Protein AF-0000000084993115 (afdb_homodimer)

Foldseek 3Di:
DCPDPVDPLVVDDPLCSLLSVLVSLLVVLVVLLVVLCVVLVVDDDPVSNVVSNVVSVVSVVVNVVSVVVSCVSDVVVVVVVVVVVVVVCVVVVD/DCPDPVDPLVVDDPLCSLLSVLVSLLVVLVVLLVVLCVVLVVDDDPVSNVVSNVVSVVSVVVNVVSVVVSCVSDVVVVVVVVVVVVVVCVVVVD

Solvent-accessible surface area (backbone atoms only — not comparable to full-atom values): 9897 Å² total; per-residue (Å²): 58,46,73,66,62,88,59,68,64,84,74,45,55,78,92,48,36,48,55,52,49,32,51,53,49,34,52,40,29,53,37,46,28,53,50,26,50,54,47,28,72,68,39,79,48,69,68,58,24,50,50,31,47,51,50,26,51,51,32,52,50,49,33,50,53,36,46,57,54,36,39,74,71,31,59,66,58,41,51,50,52,52,52,52,52,50,52,49,30,55,74,68,71,96,56,51,75,69,62,89,61,68,63,84,74,46,56,77,93,48,37,48,56,52,48,33,50,52,49,36,51,43,28,54,35,45,29,54,51,26,48,54,48,28,72,67,39,80,47,69,67,57,24,49,51,32,46,51,50,27,51,52,31,53,52,50,33,50,54,36,47,57,54,37,39,73,73,32,60,68,57,41,51,48,53,50,50,52,53,49,52,50,31,55,76,68,70,94

InterPro domains:
  IPR003251 Rubrerythrin, diiron-binding domain [PF02915] (21-80)
  IPR009078 Ferritin-like superfamily [SSF47240] (14-82)
  IPR051429 Encapsulin nanocompartment [PTHR37165] (1-94)

Secondary structure (DSSP, 8-state):
-B-S-SS-GGGS-HHHHHHHHHHHHHHHHHHHHHHHHHHHHH--SHHHHHHHHHHHHHHHHHHHHHHHHHHHH-HHHHHHHHHHHHHHHHHHT-/-B-S-SS-GGGS-HHHHHHHHHHHHHHHHHHHHHHHHHHHHH--SHHHHHHHHHHHHHHHHHHHHHHHHHHHH-HHHHHHHHHHHHHHHHHHT-

Radius of gyration: 19.55 Å; Cα contacts (8 Å, |Δi|>4): 176; chains: 2; bounding box: 58×49×36 Å

Sequence (188 aa):
MMSHLPLDLTKVDREDIDKQILRAAIIAELDAISFYEQLAAMATDENVQALLLDVAREEKTHVGEFQALLLRLDEEQAEELENGAEEVEELLGEMMSHLPLDLTKVDREDIDKQILRAAIIAELDAISFYEQLAAMATDENVQALLLDVAREEKTHVGEFQALLLRLDEEQAEELENGAEEVEELLGE

Structure (mmCIF, N/CA/C/O backbone):
data_AF-0000000084993115-model_v1
#
loop_
_entity.id
_entity.type
_entity.pdbx_description
1 polymer 'Rubrerythrin diiron-binding domain-containing protein'
#
loop_
_atom_site.group_PDB
_atom_site.id
_atom_site.type_symbol
_atom_site.label_atom_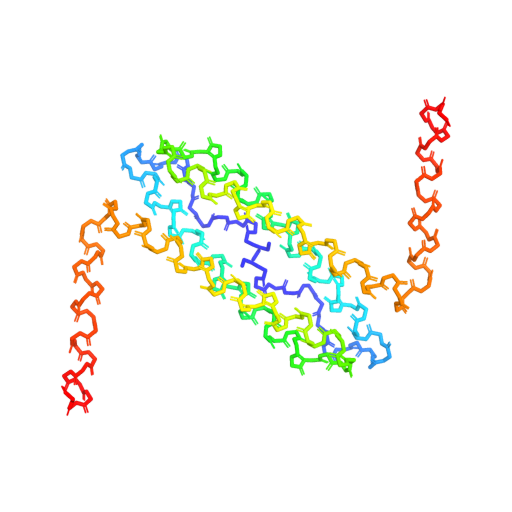id
_atom_site.label_alt_id
_atom_site.label_comp_id
_atom_site.label_asym_id
_atom_site.label_entity_id
_atom_site.label_seq_id
_atom_site.pdbx_PDB_ins_code
_atom_site.Cartn_x
_atom_site.Cartn_y
_atom_site.Cartn_z
_atom_site.occupancy
_atom_site.B_iso_or_equiv
_atom_site.auth_seq_id
_atom_site.auth_comp_id
_atom_site.auth_asym_id
_atom_site.auth_atom_id
_atom_site.pdbx_PDB_model_num
ATOM 1 N N . MET A 1 1 ? 1.281 2.268 -8.508 1 37.56 1 MET A N 1
ATOM 2 C CA . MET A 1 1 ? 0.171 2.6 -9.398 1 37.56 1 MET A CA 1
ATOM 3 C C . MET A 1 1 ? 0.044 4.109 -9.57 1 37.56 1 MET A C 1
ATOM 5 O O . MET A 1 1 ? -0.699 4.578 -10.438 1 37.56 1 MET A O 1
ATOM 9 N N . MET A 1 2 ? 0.293 4.762 -8.352 1 44.38 2 MET A N 1
ATOM 10 C CA . MET A 1 2 ? 0.439 6.211 -8.398 1 44.38 2 MET A CA 1
ATOM 11 C C . MET A 1 2 ? 1.765 6.605 -9.039 1 44.38 2 MET A C 1
ATOM 13 O O . MET A 1 2 ? 2.775 6.75 -8.352 1 44.38 2 MET A O 1
ATOM 17 N N . SER A 1 3 ? 1.943 5.918 -10.172 1 45.34 3 SER A N 1
ATOM 18 C CA . SER A 1 3 ? 3.211 6.449 -10.656 1 45.34 3 SER A CA 1
ATOM 19 C C . SER A 1 3 ? 3.297 7.957 -10.453 1 45.34 3 SER A C 1
ATOM 21 O O . SER A 1 3 ? 4.383 8.5 -10.227 1 45.34 3 SER A O 1
ATOM 23 N N . HIS A 1 4 ? 2.158 8.617 -10.914 1 53.19 4 HIS A N 1
ATOM 24 C CA . HIS A 1 4 ? 2.439 10.047 -10.992 1 53.19 4 HIS A CA 1
ATOM 25 C C . HIS A 1 4 ? 2.01 10.766 -9.719 1 53.19 4 HIS A C 1
ATOM 27 O O . HIS A 1 4 ? 0.845 10.688 -9.32 1 53.19 4 HIS A O 1
ATOM 33 N N . LEU A 1 5 ? 2.9 10.805 -8.859 1 55.56 5 LEU A N 1
ATOM 34 C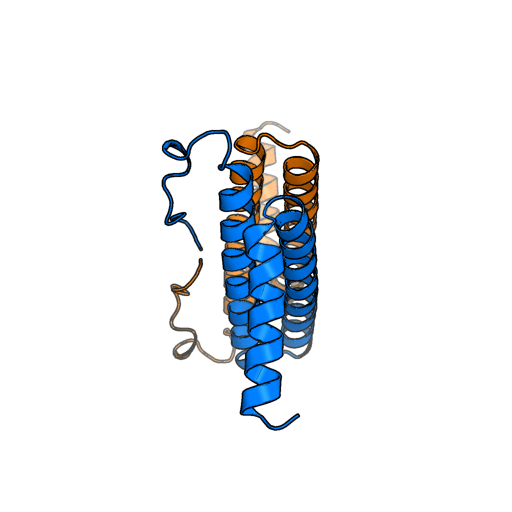 CA . LEU A 1 5 ? 2.662 11.812 -7.828 1 55.56 5 LEU A CA 1
ATOM 35 C C . LEU A 1 5 ? 2.027 13.062 -8.422 1 55.56 5 LEU A C 1
ATOM 37 O O . LEU A 1 5 ? 2.545 13.625 -9.391 1 55.56 5 LEU A O 1
ATOM 41 N N . PRO A 1 6 ? 0.775 13.297 -8.281 1 53.34 6 PRO A N 1
ATOM 42 C CA . PRO A 1 6 ? 0.261 14.531 -8.891 1 53.34 6 PRO A CA 1
ATOM 43 C C . PRO A 1 6 ? 1.182 15.727 -8.672 1 53.34 6 PRO A C 1
ATOM 45 O O . PRO A 1 6 ? 1.105 16.719 -9.406 1 53.34 6 PRO A O 1
ATOM 48 N N . LEU A 1 7 ? 1.951 15.688 -7.621 1 60.31 7 LEU A N 1
ATOM 49 C CA . LEU A 1 7 ? 2.617 16.922 -7.234 1 60.31 7 LEU A CA 1
ATOM 50 C C . LEU A 1 7 ? 4.117 16.844 -7.492 1 60.31 7 LEU A C 1
ATOM 52 O O . LEU A 1 7 ? 4.75 15.836 -7.16 1 60.31 7 LEU A O 1
ATOM 56 N N . ASP A 1 8 ? 4.453 17.656 -8.5 1 73.88 8 ASP A N 1
ATOM 57 C CA . ASP A 1 8 ? 5.895 17.844 -8.578 1 73.88 8 ASP A CA 1
ATOM 58 C C . ASP A 1 8 ? 6.457 18.328 -7.242 1 73.88 8 ASP A C 1
ATOM 60 O O . ASP A 1 8 ? 6.527 19.531 -6.988 1 73.88 8 ASP A O 1
ATOM 64 N N . LEU A 1 9 ? 6.699 17.469 -6.359 1 80.12 9 LEU A N 1
ATOM 65 C CA . LEU A 1 9 ? 7.168 17.75 -5.004 1 80.12 9 LEU A CA 1
ATOM 66 C C . LEU A 1 9 ? 8.469 18.531 -5.035 1 80.12 9 LEU A C 1
ATOM 68 O O . LEU A 1 9 ? 8.828 19.188 -4.051 1 80.12 9 LEU A O 1
ATOM 72 N N . THR A 1 10 ? 9.031 18.609 -6.281 1 73.25 10 THR A N 1
ATOM 73 C CA . THR A 1 10 ? 10.289 19.359 -6.371 1 73.25 10 THR A CA 1
ATOM 74 C C . THR A 1 10 ? 10.039 20.859 -6.367 1 73.25 10 THR A C 1
ATOM 76 O O . THR A 1 10 ? 10.953 21.641 -6.121 1 73.25 10 THR A O 1
ATOM 79 N N . LYS A 1 11 ? 8.891 21.172 -6.516 1 80.5 11 LYS A N 1
ATOM 80 C CA . LYS A 1 11 ? 8.57 22.594 -6.598 1 80.5 11 LYS A CA 1
ATOM 81 C C . LYS A 1 11 ? 7.98 23.094 -5.289 1 80.5 11 LYS A C 1
ATOM 83 O O . LYS A 1 11 ? 7.676 24.281 -5.156 1 80.5 11 LYS A O 1
ATOM 88 N N . VAL A 1 12 ? 7.848 22.188 -4.391 1 79.69 12 VAL A N 1
ATOM 89 C CA . VAL A 1 12 ? 7.242 22.531 -3.109 1 79.69 12 VAL A CA 1
ATOM 90 C C . VAL A 1 12 ? 8.312 23.094 -2.172 1 79.69 12 VAL A C 1
ATOM 92 O O . VAL A 1 12 ? 9.445 22.609 -2.154 1 79.69 12 VAL A O 1
ATOM 95 N N . ASP A 1 13 ? 7.848 24.25 -1.578 1 81.81 13 ASP A N 1
ATOM 96 C CA . ASP A 1 13 ? 8.766 24.828 -0.606 1 81.81 13 ASP A CA 1
ATOM 97 C C . ASP A 1 13 ? 9.164 23.812 0.458 1 81.81 13 ASP A C 1
ATOM 99 O O . ASP A 1 13 ? 8.344 22.984 0.879 1 81.81 13 ASP A O 1
ATOM 103 N N . ARG A 1 14 ? 10.367 23.906 0.912 1 79.19 14 ARG A N 1
ATOM 104 C CA . ARG A 1 14 ? 10.969 22.969 1.855 1 79.19 14 ARG A CA 1
ATOM 105 C C . ARG A 1 14 ? 10.164 22.906 3.15 1 79.19 14 ARG A C 1
ATOM 107 O O . ARG A 1 14 ? 10.023 21.844 3.752 1 79.19 14 ARG A O 1
ATOM 114 N N . GLU A 1 15 ? 9.516 24.078 3.441 1 83 15 GLU A N 1
ATOM 115 C CA . GLU A 1 15 ? 8.805 24.156 4.711 1 83 15 GLU A CA 1
ATOM 116 C C . GLU A 1 15 ? 7.492 23.391 4.66 1 83 15 GLU A C 1
ATOM 118 O O . GLU A 1 15 ? 6.957 22.984 5.695 1 83 15 GLU A O 1
ATOM 123 N N . ASP A 1 16 ? 7.109 23.016 3.447 1 92.62 16 ASP A N 1
ATOM 124 C CA . ASP A 1 16 ? 5.797 22.391 3.309 1 92.62 16 ASP A CA 1
ATOM 125 C C . ASP A 1 16 ? 5.914 20.984 2.744 1 92.62 16 ASP A C 1
ATOM 127 O O . ASP A 1 16 ? 4.918 20.266 2.648 1 92.62 16 ASP A O 1
ATOM 131 N N . ILE A 1 17 ? 7.098 20.625 2.473 1 94.62 17 ILE A N 1
ATOM 132 C CA . ILE A 1 17 ? 7.285 19.391 1.703 1 94.62 17 ILE A CA 1
ATOM 133 C C . ILE A 1 17 ? 6.824 18.188 2.523 1 94.62 17 ILE A C 1
ATOM 135 O O . ILE A 1 17 ? 6.199 17.281 1.991 1 94.62 17 ILE A O 1
ATOM 139 N N . ASP A 1 18 ? 7.09 18.188 3.766 1 96.75 18 ASP A N 1
ATOM 140 C CA . ASP A 1 18 ? 6.719 17.062 4.602 1 96.75 18 ASP A CA 1
ATOM 141 C C . ASP A 1 18 ? 5.199 16.922 4.691 1 96.75 18 ASP A C 1
ATOM 143 O O . ASP A 1 18 ? 4.676 15.797 4.691 1 96.75 18 ASP A O 1
ATOM 147 N N . LYS A 1 19 ? 4.539 17.984 4.758 1 96.88 19 LYS A N 1
ATOM 148 C CA . LYS A 1 19 ? 3.082 17.922 4.781 1 96.88 19 LYS A CA 1
ATOM 149 C C . LYS A 1 19 ? 2.533 17.328 3.49 1 96.88 19 LYS A C 1
ATOM 151 O O . LYS A 1 19 ? 1.623 16.5 3.521 1 96.88 19 LYS A O 1
ATOM 156 N N . GLN A 1 20 ? 3.121 17.766 2.422 1 96 20 GLN A N 1
ATOM 157 C CA . GLN A 1 20 ? 2.674 17.281 1.125 1 96 20 GLN A CA 1
ATOM 158 C C . GLN A 1 20 ? 2.982 15.789 0.97 1 96 20 GLN A C 1
ATOM 160 O O . GLN A 1 20 ? 2.176 15.031 0.424 1 96 20 GLN A O 1
ATOM 165 N N . ILE A 1 21 ? 4.082 15.414 1.452 1 96.62 21 ILE A N 1
ATOM 166 C CA . ILE A 1 21 ? 4.48 14.016 1.425 1 96.62 21 ILE A CA 1
ATOM 167 C C . ILE A 1 21 ? 3.475 13.18 2.213 1 96.62 21 ILE A C 1
ATOM 169 O O . ILE A 1 21 ? 3.014 12.133 1.737 1 96.62 21 ILE A O 1
ATOM 173 N N . LEU A 1 22 ? 3.127 13.625 3.361 1 97.81 22 LEU A N 1
ATOM 174 C CA . LEU A 1 22 ? 2.195 12.883 4.207 1 97.81 22 LEU A CA 1
ATOM 175 C C . LEU A 1 22 ? 0.818 12.805 3.557 1 97.81 22 LEU A C 1
ATOM 177 O O . LEU A 1 22 ? 0.143 11.773 3.645 1 97.81 22 LEU A O 1
ATOM 181 N N . ARG A 1 23 ? 0.433 13.828 2.906 1 96.88 23 ARG A N 1
ATOM 182 C CA . ARG A 1 23 ? -0.847 13.805 2.205 1 96.88 23 ARG A CA 1
ATOM 183 C C . ARG A 1 23 ? -0.809 12.828 1.034 1 96.88 23 ARG A C 1
ATOM 185 O O . ARG A 1 23 ? -1.76 12.078 0.815 1 96.88 23 ARG A O 1
ATOM 192 N N . ALA A 1 24 ? 0.251 12.867 0.287 1 95.88 24 ALA A N 1
ATOM 193 C CA . ALA A 1 24 ? 0.419 11.93 -0.82 1 95.88 24 ALA A CA 1
ATOM 194 C C . ALA A 1 24 ? 0.374 10.484 -0.327 1 95.88 24 ALA A C 1
ATOM 196 O O . ALA A 1 24 ? -0.22 9.617 -0.976 1 95.88 24 ALA A O 1
ATOM 197 N N . ALA A 1 25 ? 0.96 10.242 0.793 1 97.69 25 ALA A N 1
ATOM 198 C CA . ALA A 1 25 ? 0.97 8.906 1.372 1 97.69 25 ALA A CA 1
ATOM 199 C C . ALA A 1 25 ? -0.436 8.469 1.777 1 97.69 25 ALA A C 1
ATOM 201 O O . ALA A 1 25 ? -0.83 7.324 1.546 1 97.69 25 ALA A O 1
ATOM 202 N N . ILE A 1 26 ? -1.135 9.367 2.35 1 98.12 26 ILE A N 1
ATOM 203 C CA . ILE A 1 26 ? -2.506 9.062 2.748 1 98.12 26 ILE A CA 1
ATOM 204 C C . ILE A 1 26 ? -3.338 8.727 1.514 1 98.12 26 ILE A C 1
ATOM 206 O O . ILE A 1 26 ? -4.086 7.746 1.51 1 98.12 26 ILE A O 1
ATOM 210 N N . ILE A 1 27 ? -3.191 9.453 0.437 1 97.12 27 ILE A N 1
ATOM 211 C CA . ILE A 1 27 ? -3.9 9.203 -0.814 1 97.12 27 ILE A CA 1
ATOM 212 C C . ILE A 1 27 ? -3.549 7.816 -1.34 1 97.12 27 ILE A C 1
ATOM 214 O O . ILE A 1 27 ? -4.434 7.039 -1.708 1 97.12 27 ILE A O 1
ATOM 218 N N . ALA A 1 28 ? -2.314 7.516 -1.3 1 97 28 ALA A N 1
ATOM 219 C CA . ALA A 1 28 ? -1.837 6.227 -1.794 1 97 28 ALA A CA 1
ATOM 220 C C . ALA A 1 28 ? -2.424 5.078 -0.982 1 97 28 ALA A C 1
ATOM 222 O O . ALA A 1 28 ? -2.84 4.059 -1.544 1 97 28 ALA A O 1
ATOM 223 N N . GLU A 1 29 ? -2.475 5.195 0.291 1 98.25 29 GLU A N 1
ATOM 224 C CA . GLU A 1 29 ? -3.006 4.141 1.144 1 98.25 29 GLU A CA 1
ATOM 225 C C . GLU A 1 29 ? -4.508 3.961 0.932 1 98.25 29 GLU A C 1
ATOM 227 O O . GLU A 1 29 ? -5.008 2.834 0.918 1 98.25 29 GLU A O 1
ATOM 232 N N . LEU A 1 30 ? -5.188 5.066 0.839 1 97.94 30 LEU A N 1
ATOM 233 C CA . LEU A 1 30 ? -6.621 4.969 0.586 1 97.94 30 LEU A CA 1
ATOM 234 C C . LEU A 1 30 ? -6.891 4.277 -0.746 1 97.94 30 LEU A C 1
ATOM 236 O O . LEU A 1 30 ? -7.793 3.445 -0.846 1 97.94 30 LEU A O 1
ATOM 240 N N . ASP A 1 31 ? -6.109 4.629 -1.695 1 96.75 31 ASP A N 1
ATOM 241 C CA . ASP A 1 31 ? -6.215 3.951 -2.982 1 96.75 31 ASP A CA 1
ATOM 242 C C . ASP A 1 31 ? -5.949 2.455 -2.838 1 96.75 31 ASP A C 1
ATOM 244 O O . ASP A 1 31 ? -6.68 1.632 -3.395 1 96.75 31 ASP A O 1
ATOM 248 N N . ALA A 1 32 ? -4.926 2.107 -2.137 1 97.62 32 ALA A N 1
ATOM 249 C CA . ALA A 1 32 ? -4.566 0.708 -1.918 1 97.62 32 ALA A CA 1
ATOM 250 C C . ALA A 1 32 ? -5.691 -0.043 -1.211 1 97.62 32 ALA A C 1
ATOM 252 O O . ALA A 1 32 ? -5.992 -1.188 -1.555 1 97.62 32 ALA A O 1
ATOM 253 N N . ILE A 1 33 ? -6.312 0.528 -0.222 1 98.19 33 ILE A N 1
ATOM 254 C CA . ILE A 1 33 ? -7.434 -0.09 0.479 1 98.19 33 ILE A CA 1
ATOM 255 C C . ILE A 1 33 ? -8.531 -0.449 -0.519 1 98.19 33 ILE A C 1
ATOM 257 O O . ILE A 1 33 ? -8.992 -1.592 -0.557 1 98.19 33 ILE A O 1
ATOM 261 N N . SER A 1 34 ? -8.891 0.521 -1.314 1 97.38 34 SER A N 1
ATOM 262 C CA . SER A 1 34 ? -9.93 0.292 -2.318 1 97.38 34 SER A CA 1
ATOM 263 C C . SER A 1 34 ? -9.531 -0.818 -3.283 1 97.38 34 SER A C 1
ATOM 265 O O . SER A 1 34 ? -10.336 -1.688 -3.607 1 97.38 34 SER A O 1
ATOM 267 N N . PHE A 1 35 ? -8.305 -0.726 -3.707 1 95.94 35 PHE A N 1
ATOM 268 C CA . PHE A 1 35 ? -7.758 -1.71 -4.633 1 95.94 35 PHE A CA 1
ATOM 269 C C . PHE A 1 35 ? -7.863 -3.115 -4.055 1 95.94 35 PHE A C 1
ATOM 271 O O . PHE A 1 35 ? -8.422 -4.012 -4.688 1 95.94 35 PHE A O 1
ATOM 278 N N . TYR A 1 36 ? -7.473 -3.328 -2.865 1 98.12 36 TYR A N 1
ATOM 279 C CA . TYR A 1 36 ? -7.414 -4.656 -2.268 1 98.12 36 TYR A CA 1
ATOM 280 C C . TYR A 1 36 ? -8.812 -5.16 -1.925 1 98.12 36 TYR A C 1
ATOM 282 O O . TYR A 1 36 ? -9.102 -6.355 -2.057 1 98.12 36 TYR A O 1
ATOM 290 N N . GLU A 1 37 ? -9.672 -4.324 -1.494 1 98 37 GLU A N 1
ATOM 291 C CA . GLU A 1 37 ? -11.047 -4.742 -1.202 1 98 37 GLU A CA 1
ATOM 292 C C . GLU A 1 37 ? -11.781 -5.141 -2.477 1 98 37 GLU A C 1
ATOM 294 O O . GLU A 1 37 ? -12.562 -6.094 -2.475 1 98 37 GLU A O 1
ATOM 299 N N . GLN A 1 38 ? -11.531 -4.402 -3.562 1 96.56 38 GLN A N 1
ATOM 300 C CA . GLN A 1 38 ? -12.133 -4.754 -4.848 1 96.56 38 GLN A CA 1
ATOM 301 C C . GLN A 1 38 ? -11.586 -6.082 -5.363 1 96.56 38 GLN A C 1
ATOM 303 O O . GLN A 1 38 ? -12.344 -6.934 -5.828 1 96.56 38 GLN A O 1
ATOM 308 N N . LEU A 1 39 ? -10.305 -6.273 -5.242 1 96.69 39 LEU A N 1
ATOM 309 C CA . LEU A 1 39 ? -9.711 -7.543 -5.648 1 96.69 39 LEU A CA 1
ATOM 310 C C . LEU A 1 39 ? -10.266 -8.695 -4.816 1 96.69 39 LEU A C 1
ATOM 312 O O . LEU A 1 39 ? -10.547 -9.773 -5.344 1 96.69 39 LEU A O 1
ATOM 316 N N . ALA A 1 40 ? -10.391 -8.453 -3.512 1 97.19 40 ALA A N 1
ATOM 317 C CA . ALA A 1 40 ? -10.93 -9.477 -2.621 1 97.19 40 ALA A CA 1
ATOM 318 C C . ALA A 1 40 ? -12.336 -9.891 -3.041 1 97.19 40 ALA A C 1
ATOM 320 O O . ALA A 1 40 ? -12.695 -11.07 -2.98 1 97.19 40 ALA A O 1
ATOM 321 N N . ALA A 1 41 ? -13.109 -8.883 -3.486 1 95.62 41 ALA A N 1
ATOM 322 C CA . ALA A 1 41 ? -14.477 -9.141 -3.908 1 95.62 41 ALA A CA 1
ATOM 323 C C . ALA A 1 41 ? -14.516 -9.977 -5.188 1 95.62 41 ALA A C 1
ATOM 325 O O . ALA A 1 41 ? -15.508 -10.648 -5.469 1 95.62 41 ALA A O 1
ATOM 326 N N . MET A 1 42 ? -13.445 -9.992 -5.934 1 94.31 42 MET A N 1
ATOM 327 C CA . MET A 1 42 ? -13.375 -10.703 -7.207 1 94.31 42 MET A CA 1
ATOM 328 C C . MET A 1 42 ? -12.742 -12.078 -7.027 1 94.31 42 MET A C 1
ATOM 330 O O . MET A 1 42 ? -12.938 -12.961 -7.859 1 94.31 42 MET A O 1
ATOM 334 N N . ALA A 1 43 ? -11.969 -12.242 -6.008 1 95.31 43 ALA A N 1
ATOM 335 C CA . ALA A 1 43 ? -11.234 -13.477 -5.773 1 95.31 43 ALA A CA 1
ATOM 336 C C . ALA A 1 43 ? -12.188 -14.648 -5.551 1 95.31 43 ALA A C 1
ATOM 338 O O . ALA A 1 43 ? -13.266 -14.477 -4.98 1 95.31 43 ALA A O 1
ATOM 339 N N . THR A 1 44 ? -11.766 -15.812 -6.004 1 95.38 44 THR A N 1
ATOM 340 C CA . THR A 1 44 ? -12.586 -17.016 -5.852 1 95.38 44 THR A CA 1
ATOM 341 C C . THR A 1 44 ? -11.992 -17.938 -4.797 1 95.38 44 THR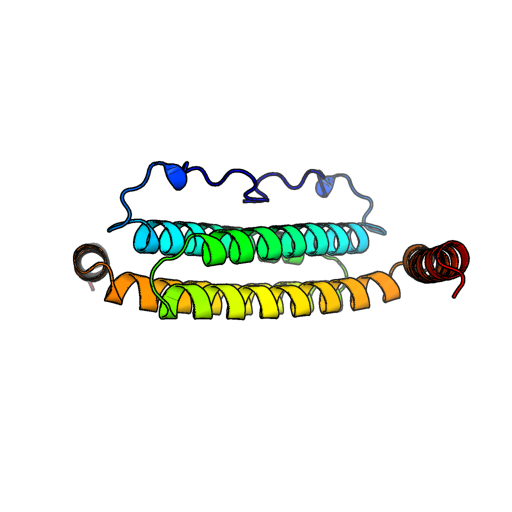 A C 1
ATOM 343 O O . THR A 1 44 ? -12.703 -18.766 -4.219 1 95.38 44 THR A O 1
ATOM 346 N N . ASP A 1 45 ? -10.781 -17.891 -4.508 1 96.56 45 ASP A N 1
ATOM 347 C CA . ASP A 1 45 ? -10.086 -18.672 -3.492 1 96.56 45 ASP A CA 1
ATOM 348 C C . ASP A 1 45 ? -10.156 -17.984 -2.129 1 96.56 45 ASP A C 1
ATOM 350 O O . ASP A 1 45 ? -9.812 -16.812 -2 1 96.56 45 ASP A O 1
ATOM 354 N N . GLU A 1 46 ? -10.469 -18.75 -1.146 1 97.56 46 GLU A N 1
ATOM 355 C CA . GLU A 1 46 ? -10.703 -18.172 0.173 1 97.56 46 GLU A CA 1
ATOM 356 C C . GLU A 1 46 ? -9.406 -17.656 0.793 1 97.56 46 GLU A C 1
ATOM 358 O O . GLU A 1 46 ? -9.414 -16.672 1.539 1 97.56 46 GLU A O 1
ATOM 363 N N . ASN A 1 47 ? -8.336 -18.297 0.56 1 97.94 47 ASN A N 1
ATOM 364 C CA . ASN A 1 47 ? -7.055 -17.844 1.086 1 97.94 47 ASN A CA 1
ATOM 365 C C . ASN A 1 47 ? -6.609 -16.531 0.438 1 97.94 47 ASN A C 1
ATOM 367 O O . ASN A 1 47 ? -6.059 -15.664 1.108 1 97.94 47 ASN A O 1
ATOM 371 N N . VAL A 1 48 ? -6.883 -16.422 -0.823 1 98.06 48 VAL A N 1
ATOM 372 C CA . VAL A 1 48 ? -6.562 -15.195 -1.541 1 98.06 48 VAL A CA 1
ATOM 373 C C . VAL A 1 48 ? -7.402 -14.047 -0.998 1 98.06 48 VAL A C 1
ATOM 375 O O . VAL A 1 48 ? -6.879 -12.969 -0.699 1 98.06 48 VAL A O 1
ATOM 378 N N . GLN A 1 49 ? -8.664 -14.312 -0.859 1 98.25 49 GLN A N 1
ATOM 379 C CA . GLN A 1 49 ? -9.57 -13.305 -0.308 1 98.25 49 GLN A CA 1
ATOM 380 C C . GLN A 1 49 ? -9.109 -12.859 1.078 1 98.25 49 GLN A C 1
ATOM 382 O O . GLN A 1 49 ? -9.039 -11.656 1.357 1 98.25 49 GLN A O 1
ATOM 387 N N . ALA A 1 50 ? -8.781 -13.797 1.896 1 98.62 50 ALA A N 1
ATOM 388 C CA . ALA A 1 50 ? -8.383 -13.508 3.271 1 98.62 50 ALA A CA 1
ATOM 389 C C . ALA A 1 50 ? -7.109 -12.672 3.311 1 98.62 50 ALA A C 1
ATOM 391 O O . ALA A 1 50 ? -7.008 -11.719 4.09 1 98.62 50 ALA A O 1
ATOM 392 N N . LEU A 1 51 ? -6.156 -13.016 2.518 1 98.81 51 LEU A N 1
ATOM 393 C CA . LEU A 1 51 ? -4.895 -12.281 2.486 1 98.81 51 LEU A CA 1
ATOM 394 C C . LEU A 1 51 ? -5.105 -1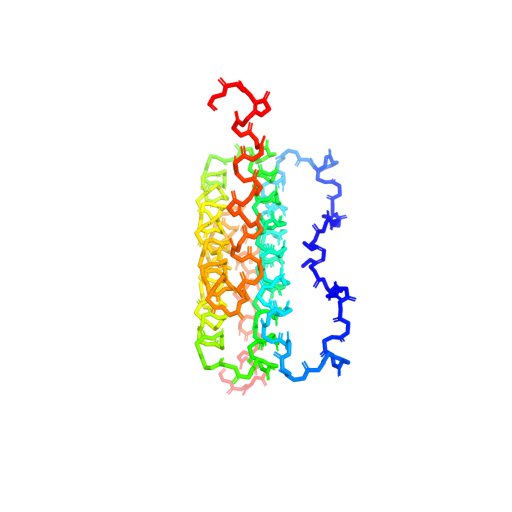0.852 2.018 1 98.81 51 LEU A C 1
ATOM 396 O O . LEU A 1 51 ? -4.574 -9.914 2.613 1 98.81 51 LEU A O 1
ATOM 400 N N . LEU A 1 52 ? -5.859 -10.695 0.986 1 98.75 52 LEU A N 1
ATOM 401 C CA . LEU A 1 52 ? -6.152 -9.367 0.467 1 98.75 52 LEU A CA 1
ATOM 402 C C . LEU A 1 52 ? -6.82 -8.5 1.531 1 98.75 52 LEU A C 1
ATOM 404 O O . LEU A 1 52 ? -6.465 -7.332 1.703 1 98.75 52 LEU A O 1
ATOM 408 N N . LEU A 1 53 ? -7.742 -9.078 2.232 1 98.81 53 LEU A N 1
ATOM 409 C CA . LEU A 1 53 ? -8.461 -8.328 3.254 1 98.81 53 LEU A CA 1
ATOM 410 C C . LEU A 1 53 ? -7.555 -8.016 4.438 1 98.81 53 LEU A C 1
ATOM 412 O O . LEU A 1 53 ? -7.684 -6.961 5.062 1 98.81 53 LEU A O 1
ATOM 416 N N . ASP A 1 54 ? -6.699 -8.914 4.758 1 98.88 54 ASP A N 1
ATOM 417 C CA . ASP A 1 54 ? -5.73 -8.656 5.816 1 98.88 54 ASP A CA 1
ATOM 418 C C . ASP A 1 54 ? -4.809 -7.496 5.449 1 98.88 54 ASP A C 1
ATOM 420 O O . ASP A 1 54 ? -4.551 -6.617 6.273 1 98.88 54 ASP A O 1
ATOM 424 N N . VAL A 1 55 ? -4.34 -7.453 4.258 1 98.81 55 VAL A N 1
ATOM 425 C CA . VAL A 1 55 ? -3.473 -6.375 3.799 1 98.81 55 VAL A CA 1
ATOM 426 C C . VAL A 1 55 ? -4.258 -5.066 3.758 1 98.81 55 VAL A C 1
ATOM 428 O O . VAL A 1 55 ? -3.752 -4.02 4.176 1 98.81 55 VAL A O 1
ATOM 431 N N . ALA A 1 56 ? -5.492 -5.086 3.291 1 98.75 56 ALA A N 1
ATOM 432 C CA . ALA A 1 56 ? -6.34 -3.896 3.309 1 98.75 56 ALA A CA 1
ATOM 433 C C . ALA A 1 56 ? -6.445 -3.318 4.719 1 98.75 56 ALA A C 1
ATOM 435 O O . ALA A 1 56 ? -6.414 -2.1 4.898 1 98.75 56 ALA A O 1
ATOM 436 N N . ARG A 1 57 ? -6.566 -4.188 5.684 1 98.81 57 ARG A N 1
ATOM 437 C CA . ARG A 1 57 ? -6.633 -3.758 7.074 1 98.81 57 ARG A CA 1
ATOM 438 C C . ARG A 1 57 ? -5.336 -3.084 7.504 1 98.81 57 ARG A C 1
ATOM 440 O O . ARG A 1 57 ? -5.359 -2.057 8.188 1 98.81 57 ARG A O 1
ATOM 447 N N . GLU A 1 58 ? -4.27 -3.617 7.129 1 98.88 58 GLU A N 1
ATOM 448 C CA . GLU A 1 58 ? -2.982 -3.012 7.457 1 98.88 58 GLU A CA 1
ATOM 449 C C . GLU A 1 58 ? -2.83 -1.645 6.797 1 98.88 58 GLU A C 1
ATOM 451 O O . GLU A 1 58 ? -2.26 -0.725 7.387 1 98.88 58 GLU A O 1
ATOM 456 N N . GLU A 1 59 ? -3.34 -1.537 5.578 1 98.81 59 GLU A N 1
ATOM 457 C CA . GLU A 1 59 ? -3.285 -0.233 4.926 1 98.81 59 GLU A CA 1
ATOM 458 C C . GLU A 1 59 ? -4.098 0.805 5.691 1 98.81 59 GLU A C 1
ATOM 460 O O . GLU A 1 59 ? -3.725 1.979 5.742 1 98.81 59 GLU A O 1
ATOM 465 N N . LYS A 1 60 ? -5.207 0.38 6.281 1 98.81 60 LYS A N 1
ATOM 466 C CA . LYS A 1 60 ? -5.996 1.288 7.109 1 98.81 60 LYS A CA 1
ATOM 467 C C . LYS A 1 60 ? -5.188 1.789 8.305 1 98.81 60 LYS A C 1
ATOM 469 O O . LYS A 1 60 ? -5.289 2.957 8.68 1 98.81 60 LYS A O 1
ATOM 474 N N . THR A 1 61 ? -4.418 0.938 8.859 1 98.94 61 THR A N 1
ATOM 475 C CA . THR A 1 61 ? -3.525 1.346 9.938 1 98.94 61 THR A CA 1
ATOM 476 C C . THR A 1 61 ? -2.51 2.371 9.438 1 98.94 61 THR A C 1
ATOM 478 O O . THR A 1 61 ? -2.227 3.355 10.125 1 98.94 61 THR A O 1
ATOM 481 N N . HIS A 1 62 ? -1.96 2.188 8.227 1 98.88 62 HIS A N 1
ATOM 482 C CA . HIS A 1 62 ? -0.997 3.113 7.645 1 98.88 62 HIS A CA 1
ATOM 483 C C . HIS A 1 62 ? -1.619 4.488 7.43 1 98.88 62 HIS A C 1
ATOM 485 O O . HIS A 1 62 ? -0.978 5.512 7.684 1 98.88 62 HIS A O 1
ATOM 491 N N . VAL A 1 63 ? -2.85 4.504 6.973 1 98.75 63 VAL A N 1
ATOM 492 C CA . VAL A 1 63 ? -3.549 5.781 6.852 1 98.75 63 VAL A CA 1
ATOM 493 C C . VAL A 1 63 ? -3.531 6.508 8.195 1 98.75 63 VAL A C 1
ATOM 495 O O . VAL A 1 63 ? -3.211 7.699 8.258 1 98.75 63 VAL A O 1
ATOM 498 N N . GLY A 1 64 ? -3.871 5.816 9.25 1 98.81 64 GLY A N 1
ATOM 499 C CA . GLY A 1 64 ? -3.885 6.406 10.578 1 98.81 64 GLY A CA 1
ATOM 500 C C . GLY A 1 64 ? -2.531 6.938 11.008 1 98.81 64 GLY A C 1
ATOM 501 O O . GLY A 1 64 ? -2.441 8.016 11.602 1 98.81 64 GLY A O 1
ATOM 502 N N . GLU A 1 65 ? -1.54 6.203 10.75 1 98.88 65 GLU A N 1
ATOM 503 C CA . GLU A 1 65 ? -0.191 6.609 11.125 1 98.88 65 GLU A CA 1
ATOM 504 C C . GLU A 1 65 ? 0.237 7.871 10.383 1 98.88 65 GLU A C 1
ATOM 506 O O . GLU A 1 65 ? 0.748 8.812 10.984 1 98.88 65 GLU A O 1
ATOM 511 N N . PHE A 1 66 ? 0.024 7.902 9.109 1 98.81 66 PHE A N 1
ATOM 512 C CA . PHE A 1 66 ? 0.382 9.07 8.312 1 98.81 66 PHE A CA 1
ATOM 513 C C . PHE A 1 66 ? -0.44 10.289 8.734 1 98.81 66 PHE A C 1
ATOM 515 O O . PHE A 1 66 ? 0.087 11.398 8.836 1 98.81 66 PHE A O 1
ATOM 522 N N . GLN A 1 67 ? -1.685 10.047 9.023 1 98.69 67 GLN A N 1
ATOM 523 C CA . GLN A 1 67 ? -2.547 11.148 9.445 1 98.69 67 GLN A CA 1
ATOM 524 C C . GLN A 1 67 ? -2.113 11.703 10.805 1 98.69 67 GLN A C 1
ATOM 526 O O . GLN A 1 67 ? -2.109 12.914 11.008 1 98.69 67 GLN A O 1
ATOM 531 N N . ALA A 1 68 ? -1.814 10.812 11.711 1 98.62 68 ALA A N 1
ATOM 532 C CA . ALA A 1 68 ? -1.368 11.25 13.031 1 98.62 68 ALA A CA 1
ATOM 533 C C . ALA A 1 68 ? -0.157 12.172 12.922 1 98.62 68 ALA A C 1
ATOM 535 O O . ALA A 1 68 ? -0.109 13.227 13.562 1 98.62 68 ALA A O 1
ATOM 536 N N . LEU A 1 69 ? 0.768 11.852 12.078 1 98.31 69 LEU A N 1
ATOM 537 C CA . LEU A 1 69 ? 1.969 12.664 11.906 1 98.31 69 LEU A CA 1
ATOM 538 C C . LEU A 1 69 ? 1.646 13.961 11.172 1 98.31 69 LEU A C 1
ATOM 540 O O . LEU A 1 69 ? 2.178 15.023 11.516 1 98.31 69 LEU A O 1
ATOM 544 N N . LEU A 1 70 ? 0.775 13.914 10.188 1 98.12 70 LEU A N 1
ATOM 545 C CA . LEU A 1 70 ? 0.349 15.102 9.453 1 98.12 70 LEU A CA 1
ATOM 546 C C . LEU A 1 70 ? -0.273 16.125 10.398 1 98.12 70 LEU A C 1
ATOM 548 O O . LEU A 1 70 ? 0.039 17.312 10.32 1 98.12 70 LEU A O 1
ATOM 552 N N . LEU A 1 71 ? -1.099 15.625 11.32 1 98.06 71 LEU A N 1
ATOM 553 C CA . LEU A 1 71 ? -1.827 16.531 12.203 1 98.06 71 LEU A CA 1
ATOM 554 C C . LEU A 1 71 ? -0.888 17.172 13.219 1 98.06 71 LEU A C 1
ATOM 556 O O . LEU A 1 71 ? -1.179 18.25 13.742 1 98.06 71 LEU A O 1
ATOM 560 N N . ARG A 1 72 ? 0.226 16.578 13.469 1 97.19 72 ARG A N 1
ATOM 561 C CA . ARG A 1 72 ? 1.248 17.188 14.32 1 97.19 72 ARG A CA 1
ATOM 562 C C . ARG A 1 72 ? 1.985 18.297 13.594 1 97.19 72 ARG A C 1
ATOM 564 O O . ARG A 1 72 ? 2.412 19.281 14.211 1 97.19 72 ARG A O 1
ATOM 571 N N . LEU A 1 73 ? 2.025 18.188 12.312 1 96.06 73 LEU A N 1
ATOM 572 C CA . LEU A 1 73 ? 2.816 19.125 11.516 1 96.06 73 LEU A CA 1
ATOM 573 C C . LEU A 1 73 ? 1.937 20.234 10.953 1 96.06 73 LEU A C 1
ATOM 575 O O . LEU A 1 73 ? 2.432 21.312 10.609 1 96.06 73 LEU A O 1
ATOM 579 N N . ASP A 1 74 ? 0.723 19.969 10.766 1 97 74 ASP A N 1
ATOM 580 C CA . ASP A 1 74 ? -0.214 20.891 10.133 1 97 74 ASP A CA 1
ATOM 581 C C . ASP A 1 74 ? -1.362 21.234 11.078 1 97 74 ASP A C 1
ATOM 583 O O . ASP A 1 74 ? -2.426 20.609 11.023 1 97 74 ASP A O 1
ATOM 587 N N . GLU A 1 75 ? -1.143 22.234 11.766 1 96.75 75 GLU A N 1
ATOM 588 C CA . GLU A 1 75 ? -2.117 22.672 12.766 1 96.75 75 GLU A CA 1
ATOM 589 C C . GLU A 1 75 ? -3.457 23 12.125 1 96.75 75 GLU A C 1
ATOM 591 O O . GLU A 1 75 ? -4.516 22.703 12.68 1 96.75 75 GLU A O 1
ATOM 596 N N . GLU A 1 76 ? -3.352 23.656 11.016 1 97.56 76 GLU A N 1
ATOM 597 C CA . GLU A 1 76 ? -4.598 23.984 10.328 1 97.56 76 GLU A CA 1
ATOM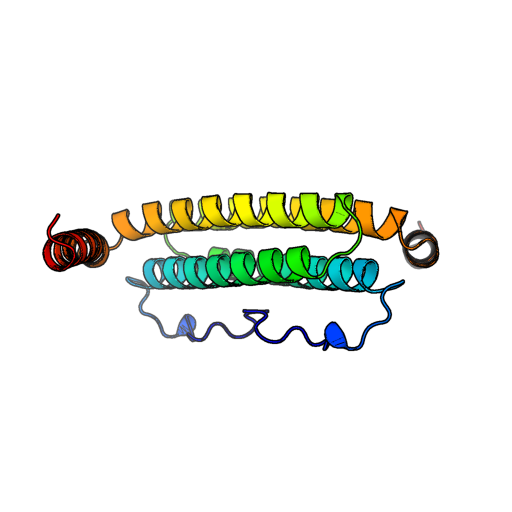 598 C C . GLU A 1 76 ? -5.383 22.734 9.969 1 97.56 76 GLU A C 1
ATOM 600 O O . GLU A 1 76 ? -6.602 22.688 10.133 1 97.56 76 GLU A O 1
ATOM 605 N N . GLN A 1 77 ? -4.695 21.719 9.453 1 97.81 77 GLN A N 1
ATOM 606 C CA . GLN A 1 77 ? -5.359 20.469 9.133 1 97.81 77 GLN A CA 1
ATOM 607 C C . GLN A 1 77 ? -5.988 19.844 10.375 1 97.81 77 GLN A C 1
ATOM 609 O O . GLN A 1 77 ? -7.09 19.297 10.312 1 97.81 77 GLN A O 1
ATOM 614 N N . ALA A 1 78 ? -5.336 19.875 11.484 1 97.88 78 ALA A N 1
ATOM 615 C CA . ALA A 1 78 ? -5.871 19.328 12.727 1 97.88 78 ALA A CA 1
ATOM 616 C C . ALA A 1 78 ? -7.172 20.031 13.117 1 97.88 78 ALA A C 1
ATOM 618 O O . ALA A 1 78 ? -8.164 19.359 13.43 1 97.88 78 ALA A O 1
ATOM 619 N N . GLU A 1 79 ? -7.16 21.281 13.039 1 98.19 79 GLU A N 1
ATOM 620 C CA . GLU A 1 79 ? -8.336 22.078 13.375 1 98.19 79 GLU A CA 1
ATOM 621 C C . GLU A 1 79 ? -9.5 21.766 12.445 1 98.19 79 GLU A C 1
ATOM 623 O O . GLU A 1 79 ? -10.633 21.578 12.891 1 98.19 79 GLU A O 1
ATOM 628 N N . GLU A 1 80 ? -9.188 21.719 11.164 1 98.25 80 GLU A N 1
ATOM 629 C CA . GLU A 1 80 ? -10.25 21.516 10.18 1 98.25 80 GLU A CA 1
ATOM 630 C C . GLU A 1 80 ? -10.828 20.109 10.266 1 98.25 80 GLU A C 1
ATOM 632 O O . GLU A 1 80 ? -12 19.891 9.961 1 98.25 80 GLU A O 1
ATOM 637 N N . LEU A 1 81 ? -9.992 19.188 10.648 1 97.44 81 LEU A N 1
ATOM 638 C CA . LEU A 1 81 ? -10.523 17.844 10.852 1 97.44 81 LEU A CA 1
ATOM 639 C C . LEU A 1 81 ? -11.555 17.828 11.969 1 97.44 81 LEU A C 1
ATOM 641 O O . LEU A 1 81 ? -12.594 17.1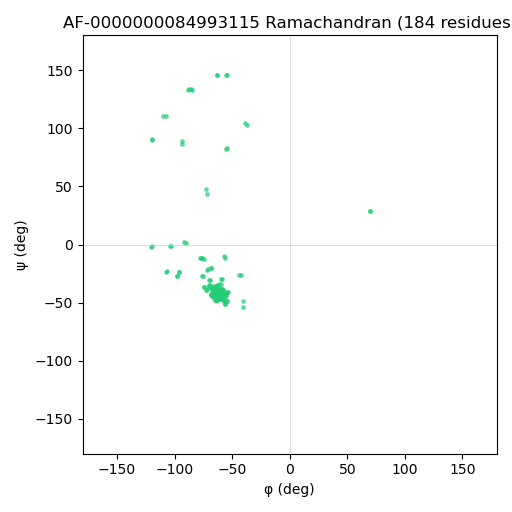72 11.852 1 97.44 81 LEU A O 1
ATOM 645 N N . GLU A 1 82 ? -11.289 18.516 13.031 1 97 82 GLU A N 1
ATOM 646 C CA . GLU A 1 82 ? -12.234 18.641 14.133 1 97 82 GLU A CA 1
ATOM 647 C C . GLU A 1 82 ? -13.508 19.359 13.688 1 97 82 GLU A C 1
ATOM 649 O O . GLU A 1 82 ? -14.617 18.891 13.977 1 97 82 GLU A O 1
ATOM 654 N N . ASN A 1 83 ? -13.289 20.469 13.008 1 97.81 83 ASN A N 1
ATOM 655 C CA . ASN A 1 83 ? -14.422 21.219 12.492 1 97.81 83 ASN A CA 1
ATOM 656 C C . ASN A 1 83 ? -15.305 20.359 11.594 1 97.81 83 ASN A C 1
ATOM 658 O O . ASN A 1 83 ? -16.531 20.438 11.656 1 97.81 83 ASN A O 1
ATOM 662 N N . GLY A 1 84 ? -14.617 19.609 10.75 1 97.56 84 GLY A N 1
ATOM 663 C CA . GLY A 1 84 ? -15.359 18.719 9.859 1 97.56 84 GLY A CA 1
ATOM 664 C C . GLY A 1 84 ? -16.234 17.719 10.602 1 97.56 84 GLY A C 1
ATOM 665 O O . GLY A 1 84 ? -17.375 17.469 10.211 1 97.56 84 GLY A O 1
ATOM 666 N N . ALA A 1 85 ? -15.711 17.125 11.68 1 96.44 85 ALA A N 1
ATOM 667 C CA . ALA A 1 85 ? -16.453 16.156 12.484 1 96.44 85 ALA A CA 1
ATOM 668 C C . ALA A 1 85 ? -17.672 16.812 13.141 1 96.44 85 ALA A C 1
ATOM 670 O O . ALA A 1 85 ? -18.75 16.234 13.156 1 96.44 85 ALA A O 1
ATOM 671 N N . GLU A 1 86 ? -17.422 17.984 13.633 1 97.06 86 GLU A N 1
ATOM 672 C CA . GLU A 1 86 ? -18.5 18.719 14.281 1 97.06 86 GLU A CA 1
ATOM 673 C C . GLU A 1 86 ? -19.625 19.031 13.297 1 97.06 86 GLU A C 1
ATOM 675 O O . GLU A 1 86 ? -20.812 18.906 13.641 1 97.06 86 GLU A O 1
ATOM 680 N N . GLU A 1 87 ? -19.281 19.484 12.172 1 98 87 GLU A N 1
ATOM 681 C CA . GLU A 1 87 ? -20.266 19.812 11.148 1 98 87 GLU A CA 1
ATOM 682 C C . GLU A 1 87 ? -21.125 18.609 10.797 1 98 87 GLU A C 1
ATOM 684 O O . GLU A 1 87 ? -22.328 18.75 10.586 1 98 87 GLU A O 1
ATOM 689 N N . VAL A 1 88 ? -20.516 17.469 10.75 1 97.25 88 VAL A N 1
ATOM 690 C CA . VAL A 1 88 ? -21.234 16.25 10.414 1 97.25 88 VAL A CA 1
ATOM 691 C C . VAL A 1 88 ? -22.203 15.898 11.539 1 97.25 88 VAL A C 1
ATOM 693 O O . VAL A 1 88 ? -23.344 15.5 11.289 1 97.25 88 VAL A O 1
ATOM 696 N N . GLU A 1 89 ? -21.703 16.031 12.719 1 96.44 89 GLU A N 1
ATOM 697 C CA . GLU A 1 89 ? -22.562 15.781 13.867 1 96.44 89 GLU A CA 1
ATOM 698 C C . GLU A 1 89 ? -23.781 16.703 13.867 1 96.44 89 GLU A C 1
ATOM 700 O O . GLU A 1 89 ? -24.906 16.25 14.117 1 96.44 89 GLU A O 1
ATOM 705 N N . GLU A 1 90 ? -23.516 17.875 13.641 1 96.12 90 GLU A N 1
ATOM 706 C CA . GLU A 1 90 ? -24.594 18.859 13.586 1 96.12 90 GLU A CA 1
ATOM 707 C C . GLU A 1 90 ? -25.594 18.516 12.477 1 96.12 90 GLU A C 1
ATOM 709 O O . GLU A 1 90 ? -26.812 18.609 12.68 1 96.12 90 GLU A O 1
ATOM 714 N N . LEU A 1 91 ? -25.125 18.188 11.336 1 95.88 91 LEU A N 1
ATOM 715 C CA . LEU A 1 91 ? -25.953 17.859 10.18 1 95.88 91 LEU A CA 1
ATOM 716 C C . LEU A 1 91 ? -26.812 16.641 10.469 1 95.88 91 LEU A C 1
ATOM 718 O O . LEU A 1 91 ? -27.969 16.578 10.031 1 95.88 91 LEU A O 1
ATOM 722 N N . LEU A 1 92 ? -26.219 15.773 11.258 1 95.31 92 LEU A N 1
ATOM 723 C CA . LEU A 1 92 ? -26.922 14.516 11.523 1 95.31 92 LEU A CA 1
ATOM 724 C C . LEU A 1 92 ? -27.781 14.625 12.773 1 95.31 92 LEU A C 1
ATOM 726 O O . LEU A 1 92 ? -28.578 13.734 13.062 1 95.31 92 LEU A O 1
ATOM 730 N N . GLY A 1 93 ? -27.766 15.758 13.312 1 90.88 93 GLY A N 1
ATOM 731 C CA . GLY A 1 93 ? -28.578 15.961 14.508 1 90.88 93 GLY A CA 1
ATOM 732 C C . GLY A 1 93 ? -28.062 15.211 15.719 1 90.88 93 GLY A C 1
ATOM 733 O O . GLY A 1 93 ? -28.828 14.766 16.562 1 90.88 93 GLY A O 1
ATOM 734 N N . GLU A 1 94 ? -26.875 15.031 15.719 1 76.12 94 GLU A N 1
ATOM 735 C CA . GLU A 1 94 ? -26.25 14.352 16.844 1 76.12 94 GLU A CA 1
ATOM 736 C C . GLU A 1 94 ? -25.469 15.328 17.719 1 76.12 94 GLU A C 1
ATOM 738 O O . GLU A 1 94 ? -25 16.359 17.219 1 76.12 94 GLU A O 1
ATOM 743 N N . MET B 1 1 ? -3.111 4.73 -6.441 1 36.38 1 MET B N 1
ATOM 744 C CA . MET B 1 1 ? -2.324 5.246 -7.559 1 36.38 1 MET B CA 1
ATOM 745 C C . MET B 1 1 ? -2.582 4.434 -8.82 1 36.38 1 MET B C 1
ATOM 747 O O . MET B 1 1 ? -2.223 4.859 -9.922 1 36.38 1 MET B O 1
ATOM 751 N N . MET B 1 2 ? -2.729 3.053 -8.5 1 45.06 2 MET B N 1
ATOM 752 C CA . MET B 1 2 ? -3.113 2.082 -9.516 1 45.06 2 MET B CA 1
ATOM 753 C C . MET B 1 2 ? -4.578 2.254 -9.906 1 45.06 2 MET B C 1
ATOM 755 O O . MET B 1 2 ? -5.453 1.572 -9.375 1 45.06 2 MET B O 1
ATOM 759 N N . SER B 1 3 ? -4.914 3.521 -10.062 1 45.56 3 SER B N 1
ATOM 760 C CA . SER B 1 3 ? -6.309 3.416 -10.477 1 45.56 3 SER B CA 1
ATOM 761 C C . SER B 1 3 ? -6.508 2.258 -11.453 1 45.56 3 SER B C 1
ATOM 763 O O . SER B 1 3 ? -7.559 1.611 -11.445 1 45.56 3 SER B O 1
ATOM 765 N N . HIS B 1 4 ? -5.645 2.312 -12.578 1 52.19 4 HIS B N 1
ATOM 766 C CA . HIS B 1 4 ? -6.121 1.432 -13.641 1 52.19 4 HIS B CA 1
ATOM 767 C C . HIS B 1 4 ? -5.469 0.056 -13.547 1 52.19 4 HIS B C 1
ATOM 769 O O . HIS B 1 4 ? -4.242 -0.058 -13.609 1 52.19 4 HIS B O 1
ATOM 775 N N . LEU B 1 5 ? -6.059 -0.734 -12.797 1 54.88 5 LEU B N 1
ATOM 776 C CA . LEU B 1 5 ? -5.688 -2.125 -13.031 1 54.88 5 LEU B CA 1
ATOM 777 C C . LEU B 1 5 ? -5.527 -2.396 -14.523 1 54.88 5 LEU B C 1
ATOM 779 O O . LEU B 1 5 ? -6.434 -2.115 -15.312 1 54.88 5 LEU B O 1
ATOM 783 N N . PRO B 1 6 ? -4.383 -2.512 -15.062 1 52.56 6 PRO B N 1
ATOM 784 C CA . PRO B 1 6 ? -4.328 -2.768 -16.5 1 52.56 6 PRO B CA 1
ATOM 785 C C . PRO B 1 6 ? -5.332 -3.828 -16.953 1 52.56 6 PRO B C 1
ATOM 787 O O . PRO B 1 6 ? -5.664 -3.904 -18.141 1 52.56 6 PRO B O 1
ATOM 790 N N . LEU B 1 7 ? -5.707 -4.711 -16.062 1 59.88 7 LEU B N 1
ATOM 791 C CA . LEU B 1 7 ? -6.414 -5.891 -16.547 1 59.88 7 LEU B CA 1
ATOM 792 C C . LEU B 1 7 ? -7.895 -5.828 -16.172 1 59.88 7 LEU B C 1
ATOM 794 O O . LEU B 1 7 ? -8.242 -5.512 -15.031 1 59.88 7 LEU B O 1
ATOM 798 N N . ASP B 1 8 ? -8.625 -5.645 -17.297 1 73.19 8 ASP B N 1
ATOM 799 C CA . ASP B 1 8 ? -10.039 -5.898 -17.062 1 73.19 8 ASP B CA 1
ATOM 800 C C . ASP B 1 8 ? -10.258 -7.297 -16.484 1 73.19 8 ASP B C 1
ATOM 802 O O . ASP B 1 8 ? -10.422 -8.266 -17.234 1 73.19 8 ASP B O 1
ATOM 806 N N . LEU B 1 9 ? -10.094 -7.473 -15.25 1 79.69 9 LEU B N 1
ATOM 807 C CA . LEU B 1 9 ? -10.188 -8.742 -14.539 1 79.69 9 LEU B CA 1
ATOM 808 C C . LEU B 1 9 ? -11.539 -9.398 -14.773 1 79.69 9 LEU B C 1
ATOM 810 O O . LEU B 1 9 ? -11.688 -10.609 -14.602 1 79.69 9 LEU B O 1
ATOM 814 N N . THR B 1 10 ? -12.453 -8.562 -15.383 1 72.81 10 THR B N 1
ATOM 815 C CA . THR B 1 10 ? -13.773 -9.133 -15.633 1 72.81 10 THR B CA 1
ATOM 816 C C . THR B 1 10 ? -13.75 -10.055 -16.844 1 72.81 10 THR B C 1
ATOM 818 O O . THR B 1 10 ? -14.656 -10.867 -17.031 1 72.81 10 THR B O 1
ATOM 821 N N . LYS B 1 11 ? -12.75 -9.992 -17.5 1 80.31 11 LYS B N 1
ATOM 822 C CA . LYS B 1 11 ? -12.68 -10.789 -18.719 1 80.31 11 LYS B CA 1
ATOM 823 C C . LYS B 1 11 ? -11.812 -12.023 -18.531 1 80.31 11 LYS B C 1
ATOM 825 O O . LYS B 1 11 ? -11.656 -12.836 -19.438 1 80.31 11 LYS B O 1
ATOM 830 N N . VAL B 1 12 ? -11.281 -12.133 -17.344 1 79.38 12 VAL B N 1
ATOM 831 C CA . VAL B 1 12 ? -10.391 -13.242 -17.047 1 79.38 12 VAL B CA 1
ATOM 832 C C . VAL B 1 12 ? -11.203 -14.461 -16.609 1 79.38 12 VAL B C 1
ATOM 834 O O . VAL B 1 12 ? -12.203 -14.328 -15.898 1 79.38 12 VAL B O 1
ATOM 837 N N . ASP B 1 13 ? -10.758 -15.586 -17.266 1 81.5 13 ASP B N 1
ATOM 838 C CA . ASP B 1 13 ? -11.43 -16.828 -16.875 1 81.5 13 ASP B CA 1
ATOM 839 C C . ASP B 1 13 ? -11.344 -17.047 -15.367 1 81.5 13 ASP B C 1
ATOM 841 O O . ASP B 1 13 ? -10.328 -16.734 -14.742 1 81.5 13 ASP B O 1
ATOM 845 N N . ARG B 1 14 ? -12.359 -17.625 -14.82 1 78.56 14 ARG B N 1
ATOM 846 C CA . ARG B 1 14 ? -12.516 -17.828 -13.383 1 78.56 14 ARG B CA 1
ATOM 847 C C . ARG B 1 14 ? -11.375 -18.672 -12.82 1 78.56 14 ARG B C 1
ATOM 849 O O . ARG B 1 14 ? -10.914 -18.422 -11.703 1 78.56 14 ARG B O 1
ATOM 856 N N . GLU B 1 15 ? -10.859 -19.547 -13.719 1 82.81 15 GLU B N 1
ATOM 857 C CA . GLU B 1 15 ? -9.82 -20.469 -13.258 1 82.81 15 GLU B CA 1
ATOM 858 C C . GLU B 1 15 ? -8.484 -19.75 -13.078 1 82.81 15 GL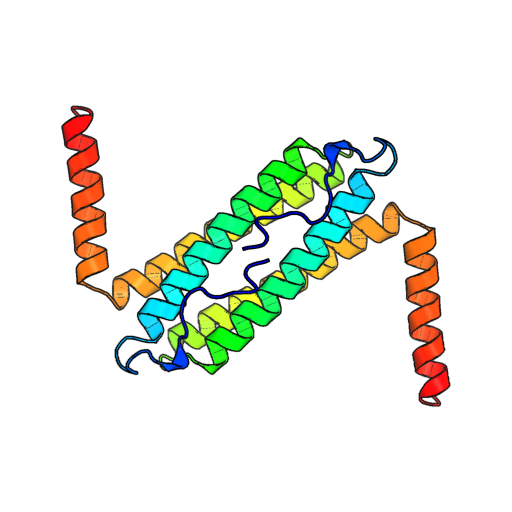U B C 1
ATOM 860 O O . GLU B 1 15 ? -7.621 -20.203 -12.328 1 82.81 15 GLU B O 1
ATOM 865 N N . ASP B 1 16 ? -8.422 -18.531 -13.609 1 92.5 16 ASP B N 1
ATOM 866 C CA . ASP B 1 16 ? -7.129 -17.844 -13.609 1 92.5 16 ASP B CA 1
ATOM 867 C C . ASP B 1 16 ? -7.207 -16.531 -12.836 1 92.5 16 ASP B C 1
ATOM 869 O O . ASP B 1 16 ? -6.188 -15.867 -12.641 1 92.5 16 ASP B O 1
ATOM 873 N N . ILE B 1 17 ? -8.367 -16.266 -12.383 1 94.62 17 ILE B N 1
ATOM 874 C CA . ILE B 1 17 ? -8.594 -14.922 -11.852 1 94.62 17 ILE B CA 1
ATOM 875 C C . ILE B 1 17 ? -7.754 -14.719 -10.594 1 94.62 17 ILE B C 1
ATOM 877 O O . ILE B 1 17 ? -7.191 -13.641 -10.383 1 94.62 17 ILE B O 1
ATOM 881 N N . ASP B 1 18 ? -7.648 -15.711 -9.797 1 96.69 18 ASP B N 1
ATOM 882 C CA . ASP B 1 18 ? -6.902 -15.57 -8.547 1 96.69 18 ASP B CA 1
ATOM 883 C C . ASP B 1 18 ? -5.418 -15.344 -8.82 1 96.69 18 ASP B C 1
ATOM 885 O O . ASP B 1 18 ? -4.766 -14.555 -8.133 1 96.69 18 ASP B O 1
ATOM 889 N N . LYS B 1 19 ? -4.918 -15.961 -9.781 1 96.88 19 LYS B N 1
ATOM 890 C CA . LYS B 1 19 ? -3.52 -15.75 -10.148 1 96.88 19 LYS B CA 1
ATOM 891 C C . LYS B 1 19 ? -3.285 -14.312 -10.609 1 96.88 19 LYS B C 1
ATOM 893 O O . LYS B 1 19 ? -2.297 -13.688 -10.219 1 96.88 19 LYS B O 1
ATOM 898 N N . GLN B 1 20 ? -4.219 -13.859 -11.391 1 95.88 20 GLN B N 1
ATOM 899 C CA . GLN B 1 20 ? -4.098 -12.5 -11.898 1 95.88 20 GLN B CA 1
ATOM 900 C C . GLN B 1 20 ? -4.227 -11.477 -10.773 1 95.88 20 GLN B C 1
ATOM 902 O O . GLN B 1 20 ? -3.512 -10.477 -10.75 1 95.88 20 GLN B O 1
ATOM 907 N N . ILE B 1 21 ? -5.074 -11.758 -9.891 1 96.56 21 ILE B N 1
ATOM 908 C CA . ILE B 1 21 ? -5.266 -10.898 -8.727 1 96.56 21 ILE B CA 1
ATOM 909 C C . ILE B 1 21 ? -3.969 -10.828 -7.922 1 96.56 21 ILE B C 1
ATOM 911 O O . ILE B 1 21 ? -3.527 -9.742 -7.543 1 96.56 21 ILE B O 1
ATOM 915 N N . LEU B 1 22 ? -3.369 -11.945 -7.699 1 97.81 22 LEU B N 1
ATOM 916 C CA . LEU B 1 22 ? -2.141 -11.984 -6.914 1 97.81 22 LEU B CA 1
ATOM 917 C C . LEU B 1 22 ? -1.012 -11.258 -7.633 1 97.81 22 LEU B C 1
ATOM 919 O O . LEU B 1 22 ? -0.203 -10.578 -6.996 1 97.81 22 LEU B O 1
ATOM 923 N N . ARG B 1 23 ? -0.981 -11.359 -8.898 1 96.88 23 ARG B N 1
ATOM 924 C CA . ARG B 1 23 ? 0.033 -10.633 -9.656 1 96.88 23 ARG B CA 1
ATOM 925 C C . ARG B 1 23 ? -0.204 -9.125 -9.586 1 96.88 23 ARG B C 1
ATOM 927 O O . ARG B 1 23 ? 0.739 -8.352 -9.406 1 96.88 23 ARG B O 1
ATOM 934 N N . ALA B 1 24 ? -1.428 -8.727 -9.742 1 95.81 24 ALA B N 1
ATOM 935 C CA . ALA B 1 24 ? -1.776 -7.312 -9.625 1 95.81 24 ALA B CA 1
ATOM 936 C C . ALA B 1 24 ? -1.394 -6.766 -8.258 1 95.81 24 ALA B C 1
ATOM 938 O O . ALA B 1 24 ? -0.9 -5.641 -8.148 1 95.81 24 ALA B O 1
ATOM 939 N N . ALA B 1 25 ? -1.59 -7.547 -7.254 1 97.69 25 ALA B N 1
ATOM 940 C CA . ALA B 1 25 ? -1.248 -7.137 -5.895 1 97.69 25 ALA B CA 1
ATOM 941 C C . ALA B 1 25 ? 0.261 -6.973 -5.734 1 97.69 25 ALA B C 1
ATOM 943 O O . ALA B 1 25 ? 0.726 -6.016 -5.113 1 97.69 25 ALA B O 1
ATOM 944 N N . ILE B 1 26 ? 0.962 -7.875 -6.289 1 98.12 26 ILE B N 1
ATOM 945 C CA . ILE B 1 26 ? 2.418 -7.797 -6.223 1 98.12 26 ILE B CA 1
ATOM 946 C C . ILE B 1 26 ? 2.898 -6.531 -6.926 1 98.12 26 ILE B C 1
ATOM 948 O O . ILE B 1 26 ? 3.742 -5.801 -6.398 1 98.12 26 ILE B O 1
ATOM 952 N N . ILE B 1 27 ? 2.352 -6.191 -8.062 1 97.12 27 ILE B N 1
ATOM 953 C CA . ILE B 1 27 ? 2.697 -4.988 -8.812 1 97.12 27 ILE B CA 1
ATOM 954 C C . ILE B 1 27 ? 2.404 -3.754 -7.961 1 97.12 27 ILE B C 1
ATOM 956 O O . ILE B 1 27 ? 3.246 -2.859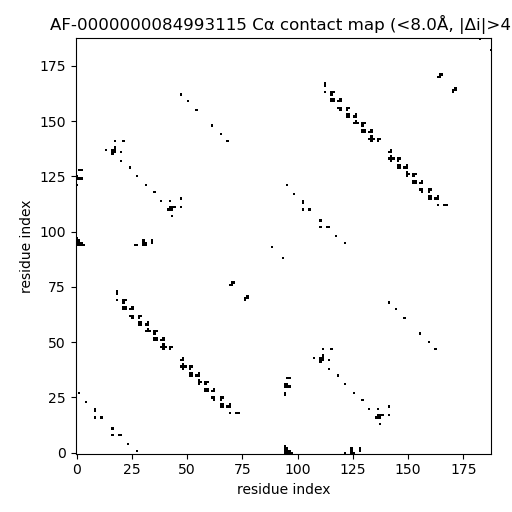 -7.844 1 97.12 27 ILE B O 1
ATOM 960 N N . ALA B 1 28 ? 1.289 -3.771 -7.344 1 97 28 ALA B N 1
ATOM 961 C CA . ALA B 1 28 ? 0.872 -2.643 -6.516 1 97 28 ALA B CA 1
ATOM 962 C C . ALA B 1 28 ? 1.821 -2.445 -5.336 1 97 28 ALA B C 1
ATOM 964 O O . ALA B 1 28 ? 2.193 -1.315 -5.016 1 97 28 ALA B O 1
ATOM 965 N N . GLU B 1 29 ? 2.227 -3.477 -4.711 1 98.25 29 GLU B N 1
ATOM 966 C CA . GLU B 1 29 ? 3.123 -3.381 -3.561 1 98.25 29 GLU B CA 1
ATOM 967 C C . GLU B 1 29 ? 4.508 -2.896 -3.98 1 98.25 29 GLU B C 1
ATOM 969 O O . GLU B 1 29 ? 5.133 -2.1 -3.279 1 98.25 29 GLU B O 1
ATOM 974 N N . LEU B 1 30 ? 4.961 -3.436 -5.07 1 97.94 30 LEU B N 1
ATOM 975 C CA . LEU B 1 30 ? 6.262 -2.986 -5.555 1 97.94 30 LEU B CA 1
ATOM 976 C C . LEU B 1 30 ? 6.234 -1.499 -5.891 1 97.94 30 LEU B C 1
ATOM 978 O O . LEU B 1 30 ? 7.18 -0.771 -5.578 1 97.94 30 LEU B O 1
ATOM 982 N N . ASP B 1 31 ? 5.176 -1.105 -6.492 1 96.75 31 ASP B N 1
ATOM 983 C CA . ASP B 1 31 ? 5 0.318 -6.762 1 96.75 31 ASP B CA 1
ATOM 984 C C . ASP B 1 31 ? 4.992 1.126 -5.469 1 96.75 31 ASP B C 1
ATOM 986 O O . ASP B 1 31 ? 5.641 2.172 -5.379 1 96.75 31 ASP B O 1
ATOM 990 N N . ALA B 1 32 ? 4.281 0.664 -4.492 1 97.62 32 ALA B N 1
ATOM 991 C CA . ALA B 1 32 ? 4.195 1.34 -3.199 1 97.62 32 ALA B CA 1
ATOM 992 C C . ALA B 1 32 ? 5.566 1.435 -2.535 1 97.62 32 ALA B C 1
ATOM 994 O O . ALA B 1 32 ? 5.91 2.465 -1.951 1 97.62 32 ALA B O 1
ATOM 995 N N . ILE B 1 33 ? 6.367 0.417 -2.574 1 98.19 33 ILE B N 1
ATOM 996 C CA . ILE B 1 33 ? 7.715 0.432 -2.018 1 98.19 33 ILE B CA 1
ATOM 997 C C . ILE B 1 33 ? 8.516 1.571 -2.643 1 98.19 33 ILE B C 1
ATOM 999 O O . ILE B 1 33 ? 9.102 2.393 -1.929 1 98.19 33 ILE B O 1
ATOM 1003 N N . SER B 1 34 ? 8.5 1.608 -3.949 1 97.44 34 SER B N 1
ATOM 1004 C CA . SER B 1 34 ? 9.227 2.658 -4.66 1 97.44 34 SER B CA 1
ATOM 1005 C C . SER B 1 34 ? 8.719 4.043 -4.266 1 97.44 34 SER B C 1
ATOM 1007 O O . SER B 1 34 ? 9.516 4.953 -4.027 1 97.44 34 SER B O 1
ATOM 1009 N N . PHE B 1 35 ? 7.426 4.141 -4.223 1 96 35 PHE B N 1
ATOM 1010 C CA . PHE B 1 35 ? 6.773 5.391 -3.857 1 96 35 PHE B CA 1
ATOM 1011 C C . PHE B 1 35 ? 7.23 5.863 -2.482 1 96 35 PHE B C 1
ATOM 1013 O O . PHE B 1 35 ? 7.699 6.992 -2.332 1 96 35 PHE B O 1
ATOM 1020 N N . TYR B 1 36 ? 7.234 5.031 -1.523 1 98.19 36 TYR B N 1
ATOM 1021 C CA . TYR B 1 36 ? 7.535 5.414 -0.149 1 98.19 36 TYR B CA 1
ATOM 1022 C C . TYR B 1 36 ? 9.023 5.672 0.035 1 98.19 36 TYR B C 1
ATOM 1024 O O . TYR B 1 36 ? 9.422 6.57 0.781 1 98.19 36 TYR B O 1
ATOM 1032 N N . GLU B 1 37 ? 9.844 4.934 -0.6 1 98 37 GLU B N 1
ATOM 1033 C CA . GLU B 1 37 ? 11.281 5.168 -0.508 1 98 37 GLU B CA 1
ATOM 1034 C C . GLU B 1 37 ? 11.672 6.488 -1.163 1 98 37 GLU B C 1
ATOM 1036 O O . GLU B 1 37 ? 12.547 7.203 -0.663 1 98 37 GLU B O 1
ATOM 1041 N N . GLN B 1 38 ? 11.023 6.805 -2.277 1 96.62 38 GLN B N 1
ATOM 1042 C CA . GLN B 1 38 ? 11.266 8.086 -2.934 1 96.62 38 GLN B CA 1
ATOM 1043 C C . GLN B 1 38 ? 10.789 9.25 -2.07 1 96.62 38 GLN B C 1
ATOM 1045 O O . GLN B 1 38 ? 11.492 10.242 -1.917 1 96.62 38 GLN B O 1
ATOM 1050 N N . LEU B 1 39 ? 9.633 9.094 -1.494 1 96.75 39 LEU B N 1
ATOM 1051 C CA . LEU B 1 39 ? 9.125 10.133 -0.598 1 96.75 39 LEU B CA 1
ATOM 1052 C C . LEU B 1 39 ? 10.055 10.305 0.603 1 96.75 39 LEU B C 1
ATOM 1054 O O . LEU B 1 39 ? 10.312 11.438 1.03 1 96.75 39 LEU B O 1
ATOM 1058 N N . ALA B 1 40 ? 10.516 9.18 1.136 1 97.19 40 ALA B N 1
ATOM 1059 C CA . ALA B 1 40 ? 11.422 9.234 2.279 1 97.19 40 ALA B CA 1
ATOM 1060 C C . ALA B 1 40 ? 12.695 10.008 1.938 1 97.19 40 ALA B C 1
ATOM 1062 O O . ALA B 1 40 ? 13.219 10.758 2.768 1 97.19 40 ALA B O 1
ATOM 1063 N N . ALA B 1 41 ? 13.141 9.82 0.702 1 95.69 41 ALA B N 1
ATOM 1064 C CA . ALA B 1 41 ? 14.359 10.492 0.252 1 95.69 41 ALA B CA 1
ATOM 1065 C C . ALA B 1 41 ? 14.141 12 0.126 1 95.69 41 ALA B C 1
ATOM 1067 O O . ALA B 1 41 ? 15.094 12.781 0.188 1 95.69 41 ALA B O 1
ATOM 1068 N N . MET B 1 42 ? 12.914 12.43 0.014 1 94.31 42 MET B N 1
ATOM 1069 C CA . MET B 1 42 ? 12.578 13.836 -0.17 1 94.31 42 MET B CA 1
ATOM 1070 C C . MET B 1 42 ? 12.227 14.492 1.161 1 94.31 42 MET B C 1
ATOM 1072 O O . MET B 1 42 ? 12.281 15.719 1.293 1 94.31 42 MET B O 1
ATOM 1076 N N . ALA B 1 43 ? 11.812 13.719 2.098 1 95.31 43 ALA B N 1
ATOM 1077 C CA . ALA B 1 43 ? 11.352 14.227 3.389 1 95.31 43 ALA B CA 1
ATOM 1078 C C . ALA B 1 43 ? 12.477 14.93 4.133 1 95.31 43 ALA B C 1
ATOM 1080 O O . ALA B 1 43 ? 13.641 14.547 4.023 1 95.31 43 ALA B O 1
ATOM 1081 N N . THR B 1 44 ? 12.102 15.969 4.871 1 95.38 44 THR B N 1
ATOM 1082 C CA . THR B 1 44 ? 13.086 16.734 5.629 1 95.38 44 THR B CA 1
ATOM 1083 C C . THR B 1 44 ? 12.961 16.438 7.121 1 95.38 44 THR B C 1
ATOM 1085 O O . THR B 1 44 ? 13.914 16.625 7.879 1 95.38 44 THR B O 1
ATOM 1088 N N . ASP B 1 45 ? 11.891 16 7.617 1 96.62 45 ASP B N 1
ATOM 1089 C CA . ASP B 1 45 ? 11.633 15.625 9.008 1 96.62 45 ASP B CA 1
ATOM 1090 C C . ASP B 1 45 ? 11.992 14.164 9.258 1 96.62 45 ASP B C 1
ATOM 1092 O O . ASP B 1 45 ? 11.547 13.273 8.531 1 96.62 45 ASP B O 1
ATOM 1096 N N . GLU B 1 46 ? 12.688 13.945 10.305 1 97.56 46 GLU B N 1
ATOM 1097 C CA . GLU B 1 46 ? 13.211 12.609 10.57 1 97.56 46 GLU B CA 1
ATOM 1098 C C . GLU B 1 46 ? 12.086 11.633 10.914 1 97.56 46 GLU B C 1
ATOM 1100 O O . GLU B 1 46 ? 12.172 10.445 10.602 1 97.56 46 GLU B O 1
ATOM 1105 N N . ASN B 1 47 ? 11.102 12.078 11.57 1 97.94 47 ASN B N 1
ATOM 1106 C CA . ASN B 1 47 ? 9.969 11.219 11.906 1 97.94 47 ASN B CA 1
ATOM 1107 C C . ASN B 1 47 ? 9.18 10.812 10.664 1 97.94 47 ASN B C 1
ATOM 1109 O O . ASN B 1 47 ? 8.734 9.672 10.555 1 97.94 47 ASN B O 1
ATOM 1113 N N . VAL B 1 48 ? 9.047 11.742 9.773 1 98.06 48 VAL B N 1
ATOM 1114 C CA . VAL B 1 48 ? 8.367 11.461 8.508 1 98.06 48 VAL B CA 1
ATOM 1115 C C . VAL B 1 48 ? 9.164 10.43 7.711 1 98.06 48 VAL B C 1
ATOM 1117 O O . VAL B 1 48 ? 8.609 9.445 7.219 1 98.06 48 VAL B O 1
ATOM 1120 N N . GLN B 1 49 ? 10.445 10.672 7.621 1 98.31 49 GLN B N 1
ATOM 1121 C CA . GLN B 1 49 ? 11.312 9.734 6.922 1 98.31 49 GLN B CA 1
ATOM 1122 C C . GLN B 1 49 ? 11.219 8.336 7.523 1 98.31 49 GLN B C 1
ATOM 1124 O O . GLN B 1 49 ? 11.07 7.352 6.797 1 98.31 49 GLN B O 1
ATOM 1129 N N . ALA B 1 50 ? 11.281 8.266 8.812 1 98.62 50 ALA B N 1
ATOM 1130 C CA . ALA B 1 50 ? 11.266 6.988 9.508 1 98.62 50 ALA B CA 1
ATOM 1131 C C . ALA B 1 50 ? 9.953 6.246 9.266 1 98.62 50 ALA B C 1
ATOM 1133 O O . ALA B 1 50 ? 9.953 5.035 9.031 1 98.62 50 ALA B O 1
ATOM 1134 N N . LEU B 1 51 ? 8.867 6.93 9.352 1 98.81 51 LEU B N 1
ATOM 1135 C CA . LEU B 1 51 ? 7.562 6.312 9.141 1 98.81 51 LEU B CA 1
ATOM 1136 C C . LEU B 1 51 ? 7.434 5.785 7.719 1 98.81 51 LEU B C 1
ATOM 1138 O O . LEU B 1 51 ? 6.969 4.66 7.508 1 98.81 51 LEU B O 1
ATOM 1142 N N . LEU B 1 52 ? 7.82 6.586 6.773 1 98.75 52 LEU B N 1
ATOM 1143 C CA . LEU B 1 52 ? 7.766 6.172 5.375 1 98.75 52 LEU B CA 1
ATOM 1144 C C . LEU B 1 52 ? 8.586 4.91 5.145 1 98.75 52 LEU B C 1
ATOM 1146 O O . LEU B 1 52 ? 8.141 3.986 4.465 1 98.75 52 LEU B O 1
ATOM 1150 N N . LEU B 1 53 ? 9.742 4.879 5.727 1 98.88 53 LEU B N 1
ATOM 1151 C CA . LEU B 1 53 ? 10.609 3.723 5.543 1 98.88 53 LEU B CA 1
ATOM 1152 C C . LEU B 1 53 ? 10.047 2.5 6.258 1 98.88 53 LEU B C 1
ATOM 1154 O O . LEU B 1 53 ? 10.203 1.371 5.785 1 98.88 53 LEU B O 1
ATOM 1158 N N . ASP B 1 54 ? 9.461 2.707 7.387 1 98.88 54 ASP B N 1
ATOM 1159 C CA . ASP B 1 54 ? 8.812 1.604 8.094 1 98.88 54 ASP B CA 1
ATOM 1160 C C . ASP B 1 54 ? 7.676 1.018 7.262 1 98.88 54 ASP B C 1
ATOM 1162 O O . ASP B 1 54 ? 7.547 -0.203 7.152 1 98.88 54 ASP B O 1
ATOM 1166 N N . VAL B 1 55 ? 6.879 1.82 6.676 1 98.81 55 VAL B N 1
ATOM 1167 C CA . VAL B 1 55 ? 5.777 1.362 5.84 1 98.81 55 VAL B CA 1
ATOM 1168 C C . VAL B 1 55 ? 6.324 0.667 4.594 1 98.81 55 VAL B C 1
ATOM 1170 O O . VAL B 1 55 ? 5.824 -0.384 4.191 1 98.81 55 VAL B O 1
ATOM 1173 N N . ALA B 1 56 ? 7.363 1.218 3.969 1 98.75 56 ALA B N 1
ATOM 1174 C CA . ALA B 1 56 ? 8.008 0.563 2.834 1 98.75 56 ALA B CA 1
ATOM 1175 C C . ALA B 1 56 ? 8.43 -0.858 3.189 1 98.75 56 ALA B C 1
ATOM 1177 O O . ALA B 1 56 ? 8.289 -1.777 2.379 1 98.75 56 ALA B O 1
ATOM 1178 N N . ARG B 1 57 ? 8.953 -1.021 4.379 1 98.81 57 ARG B N 1
ATOM 1179 C CA . ARG B 1 57 ? 9.359 -2.342 4.844 1 98.81 57 ARG B CA 1
ATOM 1180 C C . ARG B 1 57 ? 8.164 -3.275 4.961 1 98.81 57 ARG B C 1
ATOM 1182 O O . ARG B 1 57 ? 8.234 -4.441 4.574 1 98.81 57 ARG B O 1
ATOM 1189 N N . GLU B 1 58 ? 7.117 -2.803 5.453 1 98.88 58 GLU B N 1
ATOM 1190 C CA . GLU B 1 58 ? 5.906 -3.613 5.559 1 98.88 58 GLU B CA 1
ATOM 1191 C C . GLU B 1 58 ? 5.383 -4.004 4.18 1 98.88 58 GLU B C 1
ATOM 1193 O O . GLU B 1 58 ? 4.891 -5.117 3.99 1 98.88 58 GLU B O 1
ATOM 1198 N N . GLU B 1 59 ? 5.496 -3.072 3.236 1 98.81 59 GLU B N 1
ATOM 1199 C CA . GLU B 1 59 ? 5.074 -3.414 1.881 1 98.81 59 GLU B CA 1
ATOM 1200 C C . GLU B 1 59 ? 5.922 -4.547 1.31 1 98.81 59 GLU B C 1
ATOM 1202 O O . GLU B 1 59 ? 5.418 -5.387 0.558 1 98.81 59 GLU B O 1
ATOM 1207 N N . LYS B 1 60 ? 7.207 -4.57 1.646 1 98.81 60 LYS B N 1
ATOM 1208 C CA . LYS B 1 60 ? 8.062 -5.668 1.212 1 98.81 60 LYS B CA 1
ATOM 1209 C C . LYS B 1 60 ? 7.57 -7.004 1.763 1 98.81 60 LYS B C 1
ATOM 1211 O O . LYS B 1 60 ? 7.617 -8.023 1.07 1 98.81 60 LYS B O 1
ATOM 1216 N N . THR B 1 61 ? 7.129 -6.992 2.955 1 98.94 61 THR B N 1
ATOM 1217 C CA . THR B 1 61 ? 6.535 -8.195 3.533 1 98.94 61 THR B CA 1
ATOM 1218 C C . THR B 1 61 ? 5.285 -8.609 2.758 1 98.94 61 THR B C 1
ATOM 1220 O O . THR B 1 61 ? 5.082 -9.789 2.488 1 98.94 61 THR B O 1
ATOM 1223 N N . HIS B 1 62 ? 4.438 -7.652 2.363 1 98.88 62 HIS B N 1
ATOM 1224 C CA . HIS B 1 62 ? 3.229 -7.934 1.597 1 98.88 62 HIS B CA 1
ATOM 1225 C C . HIS B 1 62 ? 3.566 -8.555 0.246 1 98.88 62 HIS B C 1
ATOM 1227 O O . HIS B 1 62 ? 2.893 -9.492 -0.196 1 98.88 62 HIS B O 1
ATOM 1233 N N . VAL B 1 63 ? 4.605 -8.047 -0.398 1 98.75 63 VAL B N 1
ATOM 1234 C CA . VAL B 1 63 ? 5.055 -8.672 -1.639 1 98.75 63 VAL B CA 1
ATOM 1235 C C . VAL B 1 63 ? 5.32 -10.156 -1.404 1 98.75 63 VAL B C 1
ATOM 1237 O O . VAL B 1 63 ? 4.867 -11 -2.178 1 98.75 63 VAL B O 1
ATOM 1240 N N . GLY B 1 64 ? 6.043 -10.469 -0.367 1 98.81 64 GLY B N 1
ATOM 1241 C CA . GLY B 1 64 ? 6.355 -11.852 -0.045 1 98.81 64 GLY B CA 1
ATOM 1242 C C . GLY B 1 64 ? 5.121 -12.703 0.194 1 98.81 64 GLY B C 1
ATOM 1243 O O . GLY B 1 64 ? 5.055 -13.852 -0.257 1 98.81 64 GLY B O 1
ATOM 1244 N N . GLU B 1 65 ? 4.211 -12.188 0.895 1 98.88 65 GLU B N 1
ATOM 1245 C CA . GLU B 1 65 ? 2.986 -12.922 1.198 1 98.88 65 GLU B CA 1
ATOM 1246 C C . GLU B 1 65 ? 2.191 -13.219 -0.07 1 98.88 65 GLU B C 1
ATOM 1248 O O . GLU B 1 65 ? 1.752 -14.344 -0.284 1 98.88 65 GLU B O 1
ATOM 1253 N N . PHE B 1 66 ? 2.01 -12.234 -0.901 1 98.81 66 PHE B N 1
ATOM 1254 C CA . PHE B 1 66 ? 1.279 -12.43 -2.148 1 98.81 66 PHE B CA 1
ATOM 1255 C C . PHE B 1 66 ? 2.014 -13.406 -3.059 1 98.81 66 PHE B C 1
ATOM 1257 O O . PHE B 1 66 ? 1.389 -14.266 -3.691 1 98.81 66 PHE B O 1
ATOM 1264 N N . GLN B 1 67 ? 3.314 -13.297 -3.074 1 98.69 67 GLN B N 1
ATOM 1265 C CA . GLN B 1 67 ? 4.098 -14.203 -3.914 1 98.69 67 GLN B CA 1
ATOM 1266 C C . GLN B 1 67 ? 4 -15.641 -3.416 1 98.69 67 GLN B C 1
ATOM 1268 O O . GLN B 1 67 ? 3.887 -16.578 -4.215 1 98.69 67 GLN B O 1
ATOM 1273 N N . ALA B 1 68 ? 4.102 -15.82 -2.111 1 98.62 68 ALA B N 1
ATOM 1274 C CA . ALA B 1 68 ? 3.998 -17.156 -1.549 1 98.62 68 ALA B CA 1
ATOM 1275 C C . ALA B 1 68 ? 2.691 -17.828 -1.963 1 98.62 68 ALA B C 1
ATOM 1277 O O . ALA B 1 68 ? 2.686 -19 -2.373 1 98.62 68 ALA B O 1
ATOM 1278 N N . LEU B 1 69 ? 1.61 -17.109 -1.942 1 98.25 69 LEU B N 1
ATOM 1279 C CA . LEU B 1 69 ? 0.311 -17.656 -2.314 1 98.25 69 LEU B CA 1
ATOM 1280 C C . LEU B 1 69 ? 0.227 -17.891 -3.82 1 98.25 69 LEU B C 1
ATOM 1282 O O . LEU B 1 69 ? -0.323 -18.891 -4.27 1 98.25 69 LEU B O 1
ATOM 1286 N N . LEU B 1 70 ? 0.776 -16.984 -4.617 1 98.12 70 LEU B N 1
ATOM 1287 C CA . LEU B 1 70 ? 0.804 -17.125 -6.066 1 98.12 70 LEU B CA 1
ATOM 1288 C C . LEU B 1 70 ? 1.525 -18.406 -6.473 1 98.12 70 LEU B C 1
ATOM 1290 O O . LEU B 1 70 ? 1.045 -19.156 -7.332 1 98.12 70 LEU B O 1
ATOM 1294 N N . LEU B 1 71 ? 2.656 -18.672 -5.797 1 98 71 LEU B N 1
ATOM 1295 C CA . LEU B 1 71 ? 3.477 -19.812 -6.176 1 98 71 LEU B CA 1
ATOM 1296 C C . LEU B 1 71 ? 2.793 -21.125 -5.801 1 98 71 LEU B C 1
ATOM 1298 O O . LEU B 1 71 ? 3.074 -22.172 -6.391 1 98 71 LEU B O 1
ATOM 1302 N N . ARG B 1 72 ? 1.879 -21.109 -4.891 1 97.12 72 ARG B N 1
ATOM 1303 C CA . ARG B 1 72 ? 1.076 -22.281 -4.555 1 97.12 72 ARG B CA 1
ATOM 1304 C C . ARG B 1 72 ? 0.013 -22.531 -5.617 1 97.12 72 ARG B C 1
ATOM 1306 O O . ARG B 1 72 ? -0.344 -23.688 -5.875 1 97.12 72 ARG B O 1
ATOM 1313 N N . LEU B 1 73 ? -0.381 -21.5 -6.262 1 96 73 LEU B N 1
ATOM 1314 C CA . LEU B 1 73 ? -1.487 -21.609 -7.207 1 96 73 LEU B CA 1
ATOM 1315 C C . LEU B 1 73 ? -0.97 -21.766 -8.633 1 96 73 LEU B C 1
ATOM 1317 O O . LEU B 1 73 ? -1.684 -22.266 -9.5 1 96 73 LEU B O 1
ATOM 1321 N N . ASP B 1 74 ? 0.161 -21.281 -8.891 1 97 74 ASP B N 1
ATOM 1322 C CA . ASP B 1 74 ? 0.737 -21.25 -10.234 1 97 74 ASP B CA 1
ATOM 1323 C C . ASP B 1 74 ? 2.051 -22.031 -10.281 1 97 74 ASP B C 1
ATOM 1325 O O . ASP B 1 74 ? 3.129 -21.453 -10.141 1 97 74 ASP B O 1
ATOM 1329 N N . GLU B 1 75 ? 1.91 -23.234 -10.57 1 96.75 75 GLU B N 1
ATOM 1330 C CA . GLU B 1 75 ? 3.064 -24.125 -10.586 1 96.75 75 GLU B CA 1
ATOM 1331 C C . GLU B 1 75 ? 4.102 -23.672 -11.609 1 96.75 75 GLU B C 1
ATOM 1333 O O . GLU B 1 75 ? 5.305 -23.75 -11.359 1 96.75 75 GLU B O 1
ATOM 1338 N N . GLU B 1 76 ? 3.594 -23.25 -12.711 1 97.56 76 GLU B N 1
ATOM 1339 C CA . GLU B 1 76 ? 4.527 -22.766 -13.727 1 97.56 76 GLU B CA 1
ATOM 1340 C C . GLU B 1 76 ? 5.34 -21.578 -13.211 1 97.56 76 GLU B C 1
ATOM 1342 O O . GLU B 1 76 ? 6.551 -21.516 -13.43 1 97.56 76 GLU B O 1
ATOM 1347 N N . GLN B 1 77 ? 4.672 -20.656 -12.547 1 97.81 77 GLN B N 1
ATOM 1348 C CA . GLN B 1 77 ? 5.379 -19.516 -11.977 1 97.81 77 GLN B CA 1
ATOM 1349 C C . GLN B 1 77 ? 6.418 -19.969 -10.953 1 97.81 77 GLN B C 1
ATOM 1351 O O . GLN B 1 77 ? 7.52 -19.422 -10.891 1 97.81 77 GLN B O 1
ATOM 1356 N N . ALA B 1 78 ? 6.125 -20.922 -10.148 1 97.88 78 ALA B N 1
ATOM 1357 C CA . ALA B 1 78 ? 7.066 -21.438 -9.164 1 97.88 78 ALA B CA 1
ATOM 1358 C C . ALA B 1 78 ? 8.312 -22 -9.844 1 97.88 78 ALA B C 1
ATOM 1360 O O . ALA B 1 78 ? 9.438 -21.688 -9.445 1 97.88 78 ALA B O 1
ATOM 1361 N N . GLU B 1 79 ? 8.094 -22.734 -10.828 1 98.25 79 GLU B N 1
ATOM 1362 C CA . GLU B 1 79 ? 9.195 -23.344 -11.578 1 98.25 79 GLU B CA 1
ATOM 1363 C C . GLU B 1 79 ? 10.078 -22.266 -12.219 1 98.25 79 GLU B C 1
ATOM 1365 O O . GLU B 1 79 ? 11.305 -22.328 -12.141 1 98.25 79 GLU B O 1
ATOM 1370 N N . GLU B 1 80 ? 9.422 -21.312 -12.836 1 98.31 80 GLU B N 1
ATOM 1371 C CA . GLU B 1 80 ? 10.164 -20.297 -13.57 1 98.31 80 GLU B CA 1
ATOM 1372 C C . GLU B 1 80 ? 10.93 -19.375 -12.609 1 98.31 80 GLU B C 1
ATOM 1374 O O . GLU B 1 80 ? 11.984 -18.844 -12.969 1 98.31 80 GLU B O 1
ATOM 1379 N N . LEU B 1 81 ? 10.383 -19.203 -11.453 1 97.44 81 LEU B N 1
ATOM 1380 C CA . LEU B 1 81 ? 11.125 -18.438 -10.461 1 97.44 81 LEU B CA 1
ATOM 1381 C C . LEU B 1 81 ? 12.43 -19.125 -10.094 1 97.44 81 LEU B C 1
ATOM 1383 O O . LEU B 1 81 ? 13.469 -18.469 -9.977 1 97.44 81 LEU B O 1
ATOM 1387 N N . GLU B 1 82 ? 12.391 -20.406 -9.93 1 97.12 82 GLU B N 1
ATOM 1388 C CA . GLU B 1 82 ? 13.594 -21.188 -9.656 1 97.12 82 GLU B CA 1
ATOM 1389 C C . GLU B 1 82 ? 14.57 -21.125 -10.82 1 97.12 82 GLU B C 1
ATOM 1391 O O . GLU B 1 82 ? 15.766 -20.906 -10.625 1 97.12 82 GLU B O 1
ATOM 1396 N N . ASN B 1 83 ? 14.008 -21.359 -11.992 1 97.88 83 ASN B N 1
ATOM 1397 C CA . ASN B 1 83 ? 14.836 -21.281 -13.195 1 97.88 83 ASN B CA 1
ATOM 1398 C C . ASN B 1 83 ? 15.531 -19.938 -13.312 1 97.88 83 ASN B C 1
ATOM 1400 O O . ASN B 1 83 ? 16.703 -19.875 -13.695 1 97.88 83 ASN B O 1
ATOM 1404 N N . GLY B 1 84 ? 14.742 -18.922 -13.047 1 97.5 84 GLY B N 1
ATOM 1405 C CA . GLY B 1 84 ? 15.312 -17.578 -13.117 1 97.5 84 GLY B CA 1
ATOM 1406 C C . GLY B 1 84 ? 16.484 -17.375 -12.172 1 97.5 84 GLY B C 1
ATOM 1407 O O . GLY B 1 84 ? 17.484 -16.766 -12.547 1 97.5 84 GLY B O 1
ATOM 1408 N N . ALA B 1 85 ? 16.391 -17.891 -10.938 1 96.5 85 ALA B N 1
ATOM 1409 C CA . ALA B 1 85 ? 17.453 -17.781 -9.953 1 96.5 85 ALA B CA 1
ATOM 1410 C C . ALA B 1 85 ? 18.703 -18.531 -10.414 1 96.5 85 ALA B C 1
ATOM 1412 O O . ALA B 1 85 ? 19.828 -18.016 -10.281 1 96.5 85 ALA B O 1
ATOM 1413 N N . GLU B 1 86 ? 18.453 -19.672 -10.953 1 97.12 86 GLU B N 1
ATOM 1414 C CA . GLU B 1 86 ? 19.562 -20.5 -11.445 1 97.12 86 GLU B CA 1
ATOM 1415 C C . GLU B 1 86 ? 20.297 -19.797 -12.578 1 97.12 86 GLU B C 1
ATOM 1417 O O . GLU B 1 86 ? 21.531 -19.812 -12.617 1 97.12 86 GLU B O 1
ATOM 1422 N N . GLU B 1 87 ? 19.578 -19.281 -13.477 1 98 87 GLU B N 1
ATOM 1423 C CA . GLU B 1 87 ? 20.172 -18.594 -14.617 1 98 87 GLU B CA 1
ATOM 1424 C C . GLU B 1 87 ? 21.047 -17.438 -14.156 1 98 87 GLU B C 1
ATOM 1426 O O . GLU B 1 87 ? 22.125 -17.203 -14.727 1 98 87 GLU B O 1
ATOM 1431 N N . VAL B 1 88 ? 20.609 -16.75 -13.156 1 97.31 88 VAL B N 1
ATOM 1432 C CA . VAL B 1 88 ? 21.375 -15.617 -12.641 1 97.31 88 VAL B CA 1
ATOM 1433 C C . VAL B 1 88 ? 22.656 -16.109 -11.992 1 97.31 88 VAL B C 1
ATOM 1435 O O . VAL B 1 88 ? 23.719 -15.508 -12.172 1 97.31 88 VAL B O 1
ATOM 1438 N N . GLU B 1 89 ? 22.5 -17.156 -11.258 1 96.5 89 GLU B N 1
ATOM 1439 C CA . GLU B 1 89 ? 23.688 -17.75 -10.633 1 96.5 89 GLU B CA 1
ATOM 1440 C C . GLU B 1 89 ? 24.703 -18.172 -11.68 1 96.5 89 GLU B C 1
ATOM 1442 O O . GLU B 1 89 ? 25.906 -17.922 -11.516 1 96.5 89 GLU B O 1
ATOM 1447 N N . GLU B 1 90 ? 24.234 -18.797 -12.633 1 96.12 90 GLU B N 1
ATOM 1448 C CA . GLU B 1 90 ? 25.109 -19.219 -13.719 1 96.12 90 GLU B CA 1
ATOM 1449 C C . GLU B 1 90 ? 25.781 -18.031 -14.391 1 96.12 90 GLU B C 1
ATOM 1451 O O . GLU B 1 90 ? 26.984 -18.078 -14.695 1 96.12 90 GLU B O 1
ATOM 1456 N N . LEU B 1 91 ? 25.031 -17.031 -14.703 1 95.94 91 LEU B N 1
ATOM 1457 C CA . LEU B 1 91 ? 25.531 -15.836 -15.367 1 95.94 91 LEU B CA 1
ATOM 1458 C C . LEU B 1 91 ? 26.609 -15.156 -14.523 1 95.94 91 LEU B C 1
ATOM 1460 O O . LEU B 1 91 ? 27.578 -14.625 -15.07 1 95.94 91 LEU B O 1
ATOM 1464 N N . LEU B 1 92 ? 26.375 -15.273 -13.242 1 95.38 92 LEU B N 1
ATOM 1465 C CA . LEU B 1 92 ? 27.281 -14.578 -12.336 1 95.38 92 LEU B CA 1
ATOM 1466 C C . LEU B 1 92 ? 28.453 -15.477 -11.938 1 95.38 92 LEU B C 1
ATOM 1468 O O . LEU B 1 92 ? 29.406 -15.016 -11.32 1 95.38 92 LEU B O 1
ATOM 1472 N N . GLY B 1 93 ? 28.438 -16.609 -12.469 1 90.81 93 GLY B N 1
ATOM 1473 C CA . GLY B 1 93 ? 29.516 -17.531 -12.156 1 90.81 93 GLY B CA 1
ATOM 1474 C C . GLY B 1 93 ? 29.469 -18.031 -10.727 1 90.81 93 GLY B C 1
ATOM 1475 O O . GLY B 1 93 ? 30.516 -18.297 -10.125 1 90.81 93 GLY B O 1
ATOM 1476 N N . GLU B 1 94 ? 28.406 -18.078 -10.258 1 75.56 94 GLU B N 1
ATOM 1477 C CA . GLU B 1 94 ? 28.234 -18.578 -8.898 1 75.56 94 GLU B CA 1
ATOM 1478 C C . GLU B 1 94 ? 27.594 -19.969 -8.898 1 75.56 94 GLU B C 1
ATOM 1480 O O . GLU B 1 94 ? 26.844 -20.297 -9.812 1 75.56 94 GLU B O 1
#

Organism: Ammonifex degensii (strain DSM 10501 / KC4) (NCBI:txid429009)

Nearest PDB structures (foldseek):
  5n5e-assembly1_e  TM=8.669E-01  e=5.319E-06  Pyrococcus furiosus COM1
  5da5-assembly1_A  TM=8.837E-01  e=7.926E-03  Rhodospirillum rubrum
  6sv1-assembly1_I  TM=8.831E-01  e=7.926E-03  Rhodospirillum rubrum
  3k6c-assembly1_A  TM=8.714E-01  e=1.429E-02  Nitrosomonas europaea
  5n5f-assembly1_B  TM=8.790E-01  e=4.643E-02  Haliangium ochraceum

pLDDT: mean 91.99, std 13.46, range [36.38, 98.94]